Protein AF-W4M321-F1 (afdb_monomer_lite)

Secondary structure (DSSP, 8-state):
----SPPP----SEEEEEE-SSTTS-HHHHHHHHHHHHHHHHHTTTT-TT-TT-EEEEEES--S--SSPSPEEEETTTEEE-S--HHHHHHHIIIIIIT----GGGEEEESS-TT---TTS---SS---GGGGS-TTPPP-TT-----------------S--------S--HHHHHHHHHHHHHHHHHHHHH-----PPEEEEESSSS-HHHHHHHHHHHHHTTT--EEEEEES--SPPPHHHHHHHHHT-SEEEEEE--S-TTS---HHHHHHHHHHHHHHHHHHHH-TT-SEEEEETHHHHHHTTSS-HHHHHHHHHTS-TT-EEEEESSS--HHHHHH-SEEEE---S--GGGGTPPP-TTTT-

Organism: NCBI:txid1429439

Sequence (368 aa):
MADTAPPSMRSYGRQAFLCFHGNCSAPEEVLTLHQRFMALSREYGLTKLRNPQRVKCTLADCLGVCTGGPILVVYPEGIWYHHVDLESLERIFHQHIVGGQPVDERVFHRLYPKSEEPAYAPDVRGDMPFHELLAPGEPEPEGASEEEEPYESSVEVELASLTETPDKAPPDPERHLTQTTRRQAAYLRKKARANREKGLIIVNTGTGKGKTTAALGLAFRALGQDLRVGIVQFIKGAIPTGEAALVKQLNLPIDMFTLGDGFTWNTQNREQDVATALQAWEQAVALLHDPAYDLIILDELNIVLRYGYLPLETVLEALRQKRDMLHVVITGRHANKALVELADLVTEMKPVKHPYKAGIRAQKGVEF

InterPro domains:
  IPR003724 ATP:cob(I)alamin adenosyltransferase CobA/CobO/BtuR [PF02572] (197-368)
  IPR003724 ATP:cob(I)alamin adenosyltransferase CobA/CobO/BtuR [PTHR46638] (176-368)
  IPR003724 ATP:cob(I)alamin adenosyltransferase CobA/CobO/BtuR [TIGR00708] (195-368)
  IPR003724 ATP:cob(I)alamin adenosyltransferase CobA/CobO/BtuR [cd00561] (198-368)
  IPR027417 P-loop containing nucleoside triphosphate hydrolase [G3DSA:3.40.50.300] (177-368)
  IPR027417 P-loop containing nucleoside triphosphate hydrolase [SSF52540] (180-368)
  IPR036249 Thioredoxin-like superfamily [SSF52833] (16-110)

Radius of gyration: 28.36 Å; chains: 1; bounding box: 59×59×78 Å

Structure (mmCIF, N/CA/C/O backbone):
data_AF-W4M321-F1
#
_entry.id   AF-W4M321-F1
#
loop_
_atom_site.group_PDB
_atom_site.id
_atom_site.type_symbol
_atom_site.label_atom_id
_atom_site.label_alt_id
_atom_site.label_comp_id
_atom_site.label_asym_id
_atom_site.label_entity_id
_atom_site.label_seq_id
_atom_site.pdbx_PDB_ins_code
_atom_site.Cartn_x
_atom_site.Cartn_y
_atom_site.Cartn_z
_atom_site.occupancy
_atom_site.B_iso_or_equiv
_atom_site.auth_seq_id
_atom_site.auth_comp_id
_atom_site.auth_asym_id
_atom_site.auth_atom_id
_atom_site.pdbx_PDB_model_num
ATOM 1 N N . MET A 1 1 ? 30.297 11.571 11.301 1.00 41.88 1 MET A N 1
ATOM 2 C CA . MET A 1 1 ? 30.121 10.131 11.578 1.00 41.88 1 MET A CA 1
ATOM 3 C C . MET A 1 1 ? 28.731 9.992 12.161 1.00 41.88 1 MET A C 1
ATOM 5 O O . MET A 1 1 ? 28.458 10.680 13.133 1.00 41.88 1 MET A O 1
ATOM 9 N N . ALA A 1 2 ? 27.823 9.272 11.498 1.00 50.00 2 ALA A N 1
ATOM 10 C CA . ALA A 1 2 ? 26.493 9.045 12.057 1.00 50.00 2 ALA A CA 1
ATOM 11 C C . ALA A 1 2 ? 26.660 8.182 13.307 1.00 50.00 2 ALA A C 1
ATOM 13 O O . ALA A 1 2 ? 27.346 7.163 13.241 1.00 50.00 2 ALA A O 1
ATOM 14 N N . ASP A 1 3 ? 26.104 8.645 14.420 1.00 54.38 3 ASP A N 1
ATOM 15 C CA . ASP A 1 3 ? 26.127 7.944 15.693 1.00 54.38 3 ASP A CA 1
ATOM 16 C C . ASP A 1 3 ? 25.507 6.550 15.502 1.00 54.38 3 ASP A C 1
ATOM 18 O O . ASP A 1 3 ? 24.324 6.410 15.193 1.00 54.38 3 ASP A O 1
ATOM 22 N N . THR A 1 4 ? 26.353 5.519 15.545 1.00 65.19 4 THR A N 1
ATOM 23 C CA . THR A 1 4 ? 25.962 4.110 15.410 1.00 65.19 4 THR A CA 1
ATOM 24 C C . THR A 1 4 ? 25.462 3.538 16.730 1.00 65.19 4 THR A C 1
ATOM 26 O O . THR A 1 4 ? 25.165 2.343 16.795 1.00 65.19 4 THR A O 1
ATOM 29 N N . ALA A 1 5 ? 25.413 4.349 17.792 1.00 67.75 5 ALA A N 1
ATOM 30 C CA . ALA A 1 5 ? 24.847 3.920 19.050 1.00 67.75 5 ALA A CA 1
ATOM 31 C C . ALA A 1 5 ? 23.357 3.584 18.858 1.00 67.75 5 ALA A C 1
ATOM 33 O O . ALA A 1 5 ? 22.626 4.320 18.185 1.00 67.75 5 ALA A O 1
ATOM 34 N N . PRO A 1 6 ? 22.881 2.460 19.420 1.00 67.88 6 PRO A N 1
ATOM 35 C CA . PRO A 1 6 ? 21.454 2.188 19.463 1.00 67.88 6 PRO A CA 1
ATOM 36 C C . PRO A 1 6 ? 20.740 3.353 20.167 1.00 67.88 6 PRO A C 1
ATOM 38 O O . PRO A 1 6 ? 21.278 3.898 21.136 1.00 67.88 6 PRO A O 1
ATOM 41 N N . PRO A 1 7 ? 19.534 3.745 19.718 1.00 73.75 7 PRO A N 1
ATOM 42 C CA . PRO A 1 7 ? 18.789 4.799 20.387 1.00 73.75 7 PRO A CA 1
ATOM 43 C C . PRO A 1 7 ? 18.509 4.374 21.829 1.00 73.75 7 PRO A C 1
ATOM 45 O O . PRO A 1 7 ? 17.962 3.298 22.076 1.00 73.75 7 PRO A O 1
ATOM 48 N N . SER A 1 8 ? 18.880 5.221 22.784 1.00 70.81 8 SER A N 1
ATOM 49 C CA . SER A 1 8 ? 18.554 5.012 24.188 1.00 70.81 8 SER A CA 1
ATOM 50 C C . SER A 1 8 ? 17.223 5.689 24.511 1.00 70.81 8 SER A C 1
ATOM 52 O O . SER A 1 8 ? 16.915 6.790 24.053 1.00 70.81 8 SER A O 1
ATOM 54 N N . MET A 1 9 ? 16.395 5.015 25.303 1.00 71.56 9 MET A N 1
ATOM 55 C CA . MET A 1 9 ? 15.191 5.601 25.880 1.00 71.56 9 MET A CA 1
ATOM 56 C C . MET A 1 9 ? 15.363 5.597 27.389 1.00 71.56 9 MET A C 1
ATOM 58 O O . MET A 1 9 ? 15.643 4.554 27.973 1.00 71.56 9 MET A O 1
ATOM 62 N N . ARG A 1 10 ? 15.181 6.757 28.027 1.00 70.69 10 ARG A N 1
ATOM 63 C CA . ARG A 1 10 ? 15.174 6.826 29.493 1.00 70.69 10 ARG A CA 1
ATOM 64 C C . ARG A 1 10 ? 14.060 5.939 30.057 1.00 70.69 10 ARG A C 1
ATOM 66 O O . ARG A 1 10 ? 13.013 5.778 29.424 1.00 70.69 10 ARG A O 1
ATOM 73 N N . SER A 1 11 ? 14.243 5.410 31.255 1.00 72.25 11 SER A N 1
ATOM 74 C CA . SER A 1 11 ? 13.198 4.645 31.939 1.00 72.25 11 SER A CA 1
ATOM 75 C C . SER A 1 11 ? 11.949 5.500 32.165 1.00 72.25 11 SER A C 1
ATOM 77 O O . SER A 1 11 ? 12.028 6.726 32.257 1.00 72.25 11 SER A O 1
ATOM 79 N N . TYR A 1 12 ? 10.777 4.878 32.184 1.00 80.25 12 TYR A N 1
ATOM 80 C CA . TYR A 1 12 ? 9.518 5.508 32.570 1.00 80.25 12 TYR A CA 1
ATOM 81 C C . TYR A 1 12 ? 8.693 4.521 33.385 1.00 80.25 12 TYR A C 1
ATOM 83 O O . TYR A 1 12 ? 8.831 3.315 33.196 1.00 80.25 12 TYR A O 1
ATOM 91 N N . GLY A 1 13 ? 7.851 5.037 34.277 1.00 80.12 13 GLY A N 1
ATOM 92 C CA . GLY A 1 13 ? 7.099 4.210 35.214 1.00 80.12 13 GLY A CA 1
ATOM 93 C C . GLY A 1 13 ? 5.912 3.537 34.542 1.00 80.12 13 GLY A C 1
ATOM 94 O O . GLY A 1 13 ? 5.701 2.341 34.714 1.00 80.12 13 GLY A O 1
ATOM 95 N N . ARG A 1 14 ? 5.147 4.298 33.744 1.00 88.88 14 ARG A N 1
ATOM 96 C CA . ARG A 1 14 ? 3.942 3.794 33.068 1.00 88.88 14 ARG A CA 1
ATOM 97 C C . ARG A 1 14 ? 3.798 4.296 31.638 1.00 88.88 14 ARG A C 1
ATOM 99 O O . ARG A 1 14 ? 4.189 5.414 31.294 1.00 88.88 14 ARG A O 1
ATOM 106 N N . GLN A 1 15 ? 3.164 3.478 30.810 1.00 93.06 15 GLN A N 1
ATOM 107 C CA . GLN A 1 15 ? 2.708 3.846 29.473 1.00 93.06 15 GLN A CA 1
ATOM 108 C C . GLN A 1 15 ? 1.201 3.610 29.397 1.00 93.06 15 GLN A C 1
ATOM 110 O O . GLN A 1 15 ? 0.725 2.479 29.482 1.00 93.06 15 GLN A O 1
ATOM 115 N N . ALA A 1 16 ? 0.463 4.701 29.235 1.00 94.81 16 ALA A N 1
ATOM 116 C CA . ALA A 1 16 ? -0.959 4.709 28.965 1.00 94.81 16 ALA A CA 1
ATOM 117 C C . ALA A 1 16 ? -1.214 4.720 27.449 1.00 94.81 16 ALA A C 1
ATOM 119 O O . ALA A 1 16 ? -0.545 5.437 26.694 1.00 94.81 16 ALA A O 1
ATOM 120 N N . PHE A 1 17 ? -2.201 3.944 27.012 1.00 95.12 17 PHE A N 1
ATOM 121 C CA . PHE A 1 17 ? -2.707 3.923 25.644 1.00 95.12 17 PHE A CA 1
ATOM 122 C C . PHE A 1 17 ? -4.190 4.272 25.640 1.00 95.12 17 PHE A C 1
ATOM 124 O O . PHE A 1 17 ? -4.973 3.605 26.312 1.00 95.12 17 PHE A O 1
ATOM 131 N N . LEU A 1 18 ? -4.572 5.287 24.865 1.00 92.44 18 LEU A N 1
ATOM 132 C CA . LEU A 1 18 ? -5.967 5.672 24.640 1.00 92.44 18 LEU A CA 1
ATOM 133 C C . LEU A 1 18 ? -6.389 5.257 23.230 1.00 92.44 18 LEU A C 1
ATOM 135 O O . LEU A 1 18 ? -5.738 5.634 22.255 1.00 92.44 18 LEU A O 1
ATOM 139 N N . CYS A 1 19 ? -7.467 4.485 23.116 1.00 88.00 19 CYS A N 1
ATOM 140 C CA . CYS A 1 19 ? -8.015 4.064 21.826 1.00 88.00 19 CYS A CA 1
ATOM 141 C C . CYS A 1 19 ? -8.673 5.247 21.098 1.00 88.00 19 CYS A C 1
ATOM 143 O O . CYS A 1 19 ? -9.651 5.787 21.603 1.00 88.00 19 CYS A O 1
ATOM 145 N N . PHE A 1 20 ? -8.170 5.618 19.917 1.00 79.19 20 PHE A N 1
ATOM 146 C CA . PHE A 1 20 ? -8.509 6.864 19.215 1.00 79.19 20 PHE A CA 1
ATOM 147 C C . PHE A 1 20 ? -9.443 6.699 18.003 1.00 79.19 20 PHE A C 1
ATOM 149 O O . PHE A 1 20 ? -10.381 7.478 17.861 1.00 79.19 20 PHE A O 1
ATOM 156 N N . HIS A 1 21 ? -9.247 5.684 17.158 1.00 67.88 21 HIS A N 1
ATOM 157 C CA . HIS A 1 21 ? -9.991 5.487 15.900 1.00 67.88 21 HIS A CA 1
ATOM 158 C C . HIS A 1 21 ? -10.825 4.189 15.858 1.00 67.88 21 HIS A C 1
ATOM 160 O O . HIS A 1 21 ? -11.166 3.687 14.786 1.00 67.88 21 HIS A O 1
ATOM 166 N N . GLY A 1 22 ? -11.179 3.618 17.013 1.00 63.94 22 GLY A N 1
ATOM 167 C CA . GLY A 1 22 ? -12.105 2.481 17.078 1.00 63.94 22 GLY A CA 1
ATOM 168 C C . GLY A 1 22 ? -13.570 2.896 16.869 1.00 63.94 22 GLY A C 1
ATOM 169 O O . GLY A 1 22 ? -13.962 4.000 17.223 1.00 63.94 22 GLY A O 1
ATOM 170 N N . ASN A 1 23 ? -14.426 1.974 16.406 1.00 72.62 23 ASN A N 1
ATOM 171 C CA . ASN A 1 23 ? -15.885 2.195 16.270 1.00 72.62 23 ASN A CA 1
ATOM 172 C C . ASN A 1 23 ? -16.615 2.490 17.600 1.00 72.62 23 ASN A C 1
ATOM 174 O O . ASN A 1 23 ? -17.820 2.727 17.605 1.00 72.62 23 ASN A O 1
ATOM 178 N N . CYS A 1 24 ? -15.910 2.414 18.727 1.00 70.50 24 CYS A N 1
ATOM 179 C CA . CYS A 1 24 ? -16.466 2.487 20.071 1.00 70.50 24 CYS A CA 1
ATOM 180 C C . CYS A 1 24 ? -16.353 3.870 20.725 1.00 70.50 24 CYS A C 1
ATOM 182 O O . CYS A 1 24 ? -16.797 4.009 21.862 1.00 70.50 24 CYS A O 1
ATOM 184 N N . SER A 1 25 ? -15.754 4.870 20.064 1.00 76.38 25 SER A N 1
ATOM 185 C CA . SER A 1 25 ? -15.550 6.213 20.635 1.00 76.38 25 SER A CA 1
ATOM 186 C C . SER A 1 25 ? -15.459 7.290 19.566 1.00 76.38 25 SER A C 1
ATOM 188 O O . SER A 1 25 ? -14.926 7.053 18.483 1.00 76.38 25 SER A O 1
ATOM 190 N N . ALA A 1 26 ? -15.950 8.490 19.873 1.00 81.88 26 ALA A N 1
ATOM 191 C CA . ALA A 1 26 ? -15.769 9.635 18.993 1.00 81.88 26 ALA A CA 1
ATOM 192 C C . ALA A 1 26 ? -14.322 10.168 19.108 1.00 81.88 26 ALA A C 1
ATOM 194 O O . ALA A 1 26 ? -13.846 10.371 20.226 1.00 81.88 26 ALA A O 1
ATOM 195 N N . PRO A 1 27 ? -13.620 10.464 17.995 1.00 82.06 27 PRO A N 1
ATOM 196 C CA . PRO A 1 27 ? -12.248 10.982 18.047 1.00 82.06 27 PRO A CA 1
ATOM 197 C C . PRO A 1 27 ? -12.095 12.264 18.882 1.00 82.06 27 PRO A C 1
ATOM 199 O O . PRO A 1 27 ? -11.086 12.448 19.554 1.00 82.06 27 PRO A O 1
ATOM 202 N N . GLU A 1 28 ? -13.102 13.142 18.870 1.00 83.19 28 GLU A N 1
ATOM 203 C CA . GLU A 1 28 ? -13.106 14.392 19.645 1.00 83.19 28 GLU A CA 1
ATOM 204 C C . GLU A 1 28 ? -13.068 14.125 21.155 1.00 83.19 28 GLU A C 1
ATOM 206 O O . GLU A 1 28 ? -12.245 14.701 21.862 1.00 83.19 28 GLU A O 1
ATOM 211 N N . GLU A 1 29 ? -13.890 13.186 21.625 1.00 83.81 29 GLU A N 1
ATOM 212 C CA . GLU A 1 29 ? -13.947 12.767 23.027 1.00 83.81 29 GLU A CA 1
ATOM 213 C C . GLU A 1 29 ? -12.592 12.214 23.487 1.00 83.81 29 GLU A C 1
ATOM 215 O O . GLU A 1 29 ? -12.060 12.629 24.514 1.00 83.81 29 GLU A O 1
ATOM 220 N N . VAL A 1 30 ? -11.965 11.354 22.679 1.00 86.00 30 VAL A N 1
ATOM 221 C CA . VAL A 1 30 ? -10.654 10.775 23.006 1.00 86.00 30 VAL A CA 1
ATOM 222 C C . VAL A 1 30 ? -9.545 11.830 23.022 1.00 86.00 30 VAL A C 1
ATOM 224 O O . VAL A 1 30 ? -8.664 11.773 23.880 1.00 86.00 30 VAL A O 1
ATOM 227 N N . LEU A 1 31 ? -9.573 12.813 22.115 1.00 88.88 31 LEU A N 1
ATOM 228 C CA . LEU A 1 31 ? -8.608 13.919 22.130 1.00 88.88 31 LEU A CA 1
ATOM 229 C C . LEU A 1 31 ? -8.768 14.788 23.376 1.00 88.88 31 LEU A C 1
ATOM 231 O O . LEU A 1 31 ? -7.762 15.182 23.963 1.00 88.88 31 LEU A O 1
ATOM 235 N N . THR A 1 32 ? -10.001 15.046 23.819 1.00 91.00 32 THR A N 1
ATOM 236 C CA . THR A 1 32 ? -10.266 15.743 25.084 1.00 91.00 32 THR A CA 1
ATOM 237 C C . THR A 1 32 ? -9.708 14.961 26.274 1.00 91.00 32 THR A C 1
ATOM 239 O O . THR A 1 32 ? -9.030 15.540 27.126 1.00 91.00 32 THR A O 1
ATOM 242 N N . LEU A 1 33 ? -9.901 13.640 26.305 1.00 92.25 33 LEU A N 1
ATOM 243 C CA . LEU A 1 33 ? -9.321 12.773 27.335 1.00 92.25 33 LEU A CA 1
ATOM 244 C C . LEU A 1 33 ? -7.789 12.783 27.295 1.00 92.25 33 LEU A C 1
ATOM 246 O O . LEU A 1 33 ? -7.143 12.897 28.334 1.00 92.25 33 LEU A O 1
ATOM 250 N N . HIS A 1 34 ? -7.182 12.724 26.108 1.00 94.44 34 HIS A N 1
ATOM 251 C CA . HIS A 1 34 ? -5.726 12.791 25.954 1.00 94.44 34 HIS A CA 1
ATOM 252 C C . HIS A 1 34 ? -5.162 14.129 26.431 1.00 94.44 34 HIS A C 1
ATOM 254 O O . HIS A 1 34 ? -4.209 14.147 27.209 1.00 94.44 34 HIS A O 1
ATOM 260 N N . GLN A 1 35 ? -5.784 15.245 26.049 1.00 91.56 35 GLN A N 1
ATOM 261 C CA . GLN A 1 35 ? -5.396 16.577 26.514 1.00 91.56 35 GLN A CA 1
ATOM 262 C C . GLN A 1 35 ? -5.501 16.696 28.035 1.00 91.56 35 GLN A C 1
ATOM 264 O O . GLN A 1 35 ? -4.572 17.206 28.668 1.00 91.56 35 GLN A O 1
ATOM 269 N N . ARG A 1 36 ? -6.587 16.187 28.634 1.00 95.44 36 ARG A N 1
ATOM 270 C CA . ARG A 1 36 ? -6.758 16.186 30.090 1.00 95.44 36 ARG A CA 1
ATOM 271 C C . ARG A 1 36 ? -5.705 15.323 30.779 1.00 95.44 36 ARG A C 1
ATOM 273 O O . ARG A 1 36 ? -5.084 15.792 31.728 1.00 95.44 36 ARG A O 1
ATOM 280 N N . PHE A 1 37 ? -5.433 14.124 30.265 1.00 95.44 37 PHE A N 1
ATOM 281 C CA . PHE A 1 37 ? -4.379 13.250 30.784 1.00 95.44 37 PHE A CA 1
ATOM 282 C C . PHE A 1 37 ? -3.012 13.942 30.736 1.00 95.44 37 PHE A C 1
ATOM 284 O O . PHE A 1 37 ? -2.280 13.940 31.719 1.00 95.44 37 PHE A O 1
ATOM 291 N N . MET A 1 38 ? -2.669 14.585 29.616 1.00 94.00 38 MET A N 1
ATOM 292 C CA . MET A 1 38 ? -1.401 15.308 29.479 1.00 94.00 38 MET A CA 1
ATOM 293 C C . MET A 1 38 ? -1.316 16.530 30.404 1.00 94.00 38 MET A C 1
ATOM 295 O O . MET A 1 38 ? -0.231 16.849 30.889 1.00 94.00 38 MET A O 1
ATOM 299 N N . ALA A 1 39 ? -2.435 17.214 30.667 1.00 90.50 39 ALA A N 1
ATOM 300 C CA . ALA A 1 39 ? -2.494 18.296 31.647 1.00 90.50 39 ALA A CA 1
ATOM 301 C C . ALA A 1 39 ? -2.224 17.785 33.070 1.00 90.50 39 ALA A C 1
ATOM 303 O O . ALA A 1 39 ? -1.344 18.327 33.736 1.00 90.50 39 ALA A O 1
ATOM 304 N N . LEU A 1 40 ? -2.885 16.698 33.481 1.00 89.00 40 LEU A N 1
ATOM 305 C CA . LEU A 1 40 ? -2.652 16.049 34.775 1.00 89.00 40 LEU A CA 1
ATOM 306 C C . LEU A 1 40 ? -1.204 15.548 34.903 1.00 89.00 40 LEU A C 1
ATOM 308 O O . LEU A 1 40 ? -0.550 15.780 35.914 1.00 89.00 40 LEU A O 1
ATOM 312 N N . SER A 1 41 ? -0.638 14.943 33.854 1.00 89.62 41 SER A N 1
ATOM 313 C CA . SER A 1 41 ? 0.772 14.525 33.856 1.00 89.62 41 SER A CA 1
ATOM 314 C C . SER A 1 41 ? 1.739 15.684 34.081 1.00 89.62 41 SER A C 1
ATOM 316 O O . SER A 1 41 ? 2.768 15.488 34.725 1.00 89.62 41 SER A O 1
ATOM 318 N N . ARG A 1 42 ? 1.441 16.884 33.566 1.00 87.44 42 ARG A N 1
ATOM 319 C CA . ARG A 1 42 ? 2.265 18.076 33.821 1.00 87.44 42 ARG A CA 1
ATOM 320 C C . ARG A 1 42 ? 2.098 18.583 35.248 1.00 87.44 42 ARG A C 1
ATOM 322 O O . ARG A 1 42 ? 3.101 18.850 35.899 1.00 87.44 42 ARG A O 1
ATOM 329 N N . GLU A 1 43 ? 0.861 18.657 35.732 1.00 88.50 43 GLU A N 1
ATOM 330 C CA . GLU A 1 43 ? 0.528 19.094 37.094 1.00 88.50 43 GLU A CA 1
ATOM 331 C C . GLU A 1 43 ? 1.242 18.250 38.162 1.00 88.50 43 GLU A C 1
ATOM 333 O O . GLU A 1 43 ? 1.821 18.789 39.099 1.00 88.50 43 GLU A O 1
ATOM 338 N N . TYR A 1 44 ? 1.298 16.932 37.962 1.00 85.50 44 TYR A N 1
ATOM 339 C CA . TYR A 1 44 ? 1.964 15.992 38.869 1.00 85.50 44 TYR A CA 1
ATOM 340 C C . TYR A 1 44 ? 3.462 15.788 38.569 1.00 85.50 44 TYR A C 1
ATOM 342 O O . TYR A 1 44 ? 4.100 14.914 39.153 1.00 85.50 44 TYR A O 1
ATOM 350 N N . GLY A 1 45 ? 4.051 16.548 37.636 1.00 83.12 45 GLY A N 1
ATOM 351 C CA . GLY A 1 45 ? 5.470 16.421 37.277 1.00 83.12 45 GLY A CA 1
ATOM 352 C C . GLY A 1 45 ? 5.853 15.073 36.640 1.00 83.12 45 GLY A C 1
ATOM 353 O O . GLY A 1 45 ? 7.034 14.717 36.589 1.00 83.12 45 GLY A O 1
ATOM 354 N N . LEU A 1 46 ? 4.873 14.326 36.128 1.00 85.94 46 LEU A N 1
ATOM 355 C CA . LEU A 1 46 ? 5.026 13.010 35.498 1.00 85.94 46 LEU A CA 1
ATOM 356 C C . LEU A 1 46 ? 5.453 13.092 34.023 1.00 85.94 46 LEU A C 1
ATOM 358 O O . LEU A 1 46 ? 5.592 12.065 33.367 1.00 85.94 46 LEU A O 1
ATOM 362 N N . THR A 1 47 ? 5.688 14.286 33.477 1.00 80.81 47 THR A N 1
ATOM 363 C CA . THR A 1 47 ? 6.273 14.473 32.134 1.00 80.81 47 THR A CA 1
ATOM 364 C C . THR A 1 47 ? 7.796 14.627 32.149 1.00 80.81 4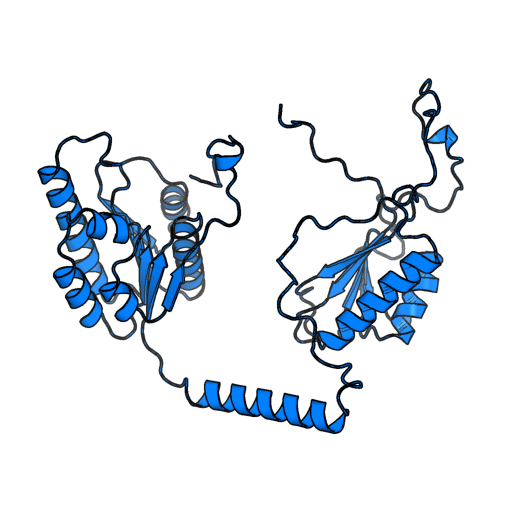7 THR A C 1
ATOM 366 O O . THR A 1 47 ? 8.430 14.516 31.099 1.00 80.81 47 THR A O 1
ATOM 369 N N . LYS A 1 48 ? 8.406 14.868 33.319 1.00 76.06 48 LYS A N 1
ATOM 370 C CA . LYS A 1 48 ? 9.841 15.164 33.444 1.00 76.06 48 LYS A CA 1
ATOM 371 C C . LYS A 1 48 ? 10.695 13.954 33.049 1.00 76.06 48 LYS A C 1
ATOM 373 O O . LYS A 1 48 ? 10.528 12.861 33.581 1.00 76.06 48 LYS A O 1
ATOM 378 N N . LEU A 1 49 ? 11.672 14.150 32.158 1.00 71.19 49 LEU A N 1
ATOM 379 C CA . LEU A 1 49 ? 12.534 13.074 31.633 1.00 71.19 49 LEU A CA 1
ATOM 380 C C . LEU A 1 49 ? 13.368 12.349 32.701 1.00 71.19 49 LEU A C 1
ATOM 382 O O . LEU A 1 49 ? 13.775 11.212 32.472 1.00 71.19 49 LEU A O 1
ATOM 386 N N . ARG A 1 50 ? 13.668 13.018 33.821 1.00 70.69 50 ARG A N 1
ATOM 387 C CA . ARG A 1 50 ? 14.425 12.464 34.956 1.00 70.69 50 ARG A CA 1
ATOM 388 C C . ARG A 1 50 ? 13.532 11.802 36.007 1.00 70.69 50 ARG A C 1
ATOM 390 O O . ARG A 1 50 ? 14.058 11.169 36.910 1.00 70.69 50 ARG A O 1
ATOM 397 N N . ASN A 1 51 ? 12.210 11.946 35.904 1.00 73.62 51 ASN A N 1
ATOM 398 C CA . ASN A 1 51 ? 11.289 11.324 36.844 1.00 73.62 51 ASN A CA 1
ATOM 399 C C . ASN A 1 51 ? 11.145 9.829 36.486 1.00 73.62 51 ASN A C 1
ATOM 401 O O . ASN A 1 51 ? 10.619 9.523 35.410 1.00 73.62 51 ASN A O 1
ATOM 405 N N . PRO A 1 52 ? 11.582 8.888 37.346 1.00 70.25 52 PRO A N 1
ATOM 406 C CA . PRO A 1 52 ? 11.438 7.458 37.078 1.00 70.25 52 PRO A CA 1
ATOM 407 C C . PRO A 1 52 ? 9.967 7.033 37.018 1.00 70.25 52 PRO A C 1
ATOM 409 O O . PRO A 1 52 ? 9.638 6.081 36.318 1.00 70.25 52 PRO A O 1
ATOM 412 N N . GLN A 1 53 ? 9.068 7.784 37.660 1.00 75.94 53 GLN A N 1
ATOM 413 C CA . GLN A 1 53 ? 7.621 7.577 37.622 1.00 75.94 53 GLN A CA 1
ATOM 414 C C . GLN A 1 53 ? 6.950 8.246 36.419 1.00 75.94 53 GLN A C 1
ATOM 416 O O . GLN A 1 53 ? 5.724 8.238 36.330 1.00 75.94 53 GLN A O 1
ATOM 421 N N . ARG A 1 54 ? 7.714 8.835 35.484 1.00 82.81 54 ARG A N 1
ATOM 422 C CA . ARG A 1 54 ? 7.127 9.541 34.340 1.00 82.81 54 ARG A CA 1
ATOM 423 C C . ARG A 1 54 ? 6.151 8.650 33.577 1.00 82.81 54 ARG A C 1
ATOM 425 O O . ARG A 1 54 ? 6.370 7.445 33.428 1.00 82.81 54 ARG A O 1
ATOM 432 N N . VAL A 1 55 ? 5.096 9.268 33.064 1.00 88.12 55 VAL A N 1
ATOM 433 C CA . VAL A 1 55 ? 3.998 8.570 32.404 1.00 88.12 55 VAL A CA 1
ATOM 434 C C . VAL A 1 55 ? 3.842 9.089 30.994 1.00 88.12 55 VAL A C 1
ATOM 436 O O . VAL A 1 55 ? 3.685 10.286 30.753 1.00 88.12 55 VAL A O 1
ATOM 439 N N . LYS A 1 56 ? 3.877 8.165 30.041 1.00 91.44 56 LYS A N 1
ATOM 440 C CA . LYS A 1 56 ? 3.655 8.464 28.629 1.00 91.44 56 LYS A CA 1
ATOM 441 C C . LYS A 1 56 ? 2.213 8.138 28.274 1.00 91.44 56 LYS A C 1
ATOM 443 O O . LYS A 1 56 ? 1.726 7.081 28.654 1.00 91.44 56 LYS A O 1
ATOM 448 N N . CYS A 1 57 ? 1.550 9.009 27.521 1.00 92.88 57 CYS A N 1
ATOM 449 C CA . CYS A 1 57 ? 0.208 8.754 27.003 1.00 92.88 57 CYS A CA 1
ATOM 450 C C . CYS A 1 57 ? 0.229 8.770 25.477 1.00 92.88 57 CYS A C 1
ATOM 452 O O . CYS A 1 57 ? 0.513 9.799 24.859 1.00 92.88 57 CYS A O 1
ATOM 454 N N . THR A 1 58 ? -0.045 7.619 24.870 1.00 93.38 58 THR A N 1
ATOM 455 C CA . THR A 1 58 ? -0.029 7.431 23.418 1.00 93.38 58 THR A CA 1
ATOM 456 C C . THR A 1 58 ? -1.443 7.190 22.910 1.00 93.38 58 THR A C 1
ATOM 458 O O . THR A 1 58 ? -2.167 6.343 23.428 1.00 93.38 58 THR A O 1
ATOM 461 N N . LEU A 1 59 ? -1.826 7.919 21.863 1.00 91.75 59 LEU A N 1
ATOM 462 C CA . LEU A 1 59 ? -3.037 7.625 21.105 1.00 91.75 59 LEU A CA 1
ATOM 463 C C . LEU A 1 59 ? -2.782 6.382 20.248 1.00 91.75 59 LEU A C 1
ATOM 465 O O . LEU A 1 59 ? -1.910 6.391 19.379 1.00 91.75 59 LEU A O 1
ATOM 469 N N . ALA A 1 60 ? -3.512 5.308 20.524 1.00 87.31 60 ALA A N 1
ATOM 470 C CA . ALA A 1 60 ? -3.486 4.079 19.746 1.00 87.31 60 ALA A CA 1
ATOM 471 C C . ALA A 1 60 ? -4.643 4.083 18.741 1.00 87.31 60 ALA A C 1
ATOM 473 O O . ALA A 1 60 ? -5.753 4.474 19.086 1.00 87.31 60 ALA A O 1
ATOM 474 N N . ASP A 1 61 ? -4.395 3.626 17.513 1.00 81.50 61 ASP A N 1
ATOM 475 C CA . ASP A 1 61 ? -5.385 3.650 16.429 1.00 81.50 61 ASP A CA 1
ATOM 476 C C . ASP A 1 61 ? -6.645 2.835 16.785 1.00 81.50 61 ASP A C 1
ATOM 478 O O . ASP A 1 61 ? -7.725 3.387 16.971 1.00 81.50 61 ASP A O 1
ATOM 482 N N . CYS A 1 62 ? -6.509 1.529 17.016 1.00 82.81 62 CYS A N 1
ATOM 483 C CA . CYS A 1 62 ? -7.574 0.686 17.558 1.00 82.81 62 CYS A CA 1
ATOM 484 C C . CYS A 1 62 ? -6.971 -0.383 18.472 1.00 82.81 62 CYS A C 1
ATOM 486 O O . CYS A 1 62 ? -5.956 -0.988 18.134 1.00 82.81 62 CYS A O 1
ATOM 488 N N . LEU A 1 63 ? -7.612 -0.636 19.617 1.00 86.44 63 LEU A N 1
ATOM 489 C CA . LEU A 1 63 ? -7.207 -1.683 20.566 1.00 86.44 63 LEU A CA 1
ATOM 490 C C . LEU A 1 63 ? -7.993 -2.999 20.401 1.00 86.44 63 LEU A C 1
ATOM 492 O O . LEU A 1 63 ? -7.843 -3.908 21.208 1.00 86.44 63 LEU A O 1
ATOM 496 N N . GLY A 1 64 ? -8.847 -3.110 19.376 1.00 82.50 64 GLY A N 1
ATOM 497 C CA . GLY A 1 64 ? -9.543 -4.357 19.020 1.00 82.50 64 GLY A CA 1
ATOM 498 C C . GLY A 1 64 ? -10.762 -4.727 19.877 1.00 82.50 64 GLY A C 1
ATOM 499 O O . GLY A 1 64 ? -11.315 -5.804 19.695 1.00 82.50 64 GLY A O 1
ATOM 500 N N . VAL A 1 65 ? -11.206 -3.854 20.790 1.00 80.31 65 VAL A N 1
ATOM 501 C CA . VAL A 1 65 ? -12.311 -4.138 21.735 1.00 80.31 65 VAL A CA 1
ATOM 502 C C . VAL A 1 65 ? -13.696 -3.842 21.134 1.00 80.31 65 VAL A C 1
ATOM 504 O O . VAL A 1 65 ? -14.688 -4.427 21.552 1.00 80.31 65 VAL A O 1
ATOM 507 N N . CYS A 1 66 ? -13.772 -2.971 20.117 1.00 70.94 66 CYS A N 1
ATOM 508 C CA . CYS A 1 66 ? -14.958 -2.641 19.300 1.00 70.94 66 CYS A CA 1
ATOM 509 C C . CYS A 1 66 ? -16.222 -2.117 20.024 1.00 70.94 66 CYS A C 1
ATOM 511 O O . CYS A 1 66 ? -17.073 -1.533 19.355 1.00 70.94 66 CYS A O 1
ATOM 513 N N . THR A 1 67 ? -16.342 -2.237 21.350 1.00 81.50 67 THR A N 1
ATOM 514 C CA . THR A 1 67 ? -17.469 -1.759 22.175 1.00 81.50 67 THR A CA 1
ATOM 515 C C . THR A 1 67 ? -16.993 -1.205 23.516 1.00 81.50 67 THR A C 1
ATOM 517 O O . THR A 1 67 ? -15.954 -1.623 24.020 1.00 81.50 67 THR A O 1
ATOM 520 N N . GLY A 1 68 ? -17.772 -0.298 24.113 1.00 82.00 68 GLY A N 1
ATOM 521 C CA . GLY A 1 68 ? -17.507 0.228 25.453 1.00 82.00 68 GLY A CA 1
ATOM 522 C C . GLY A 1 68 ? -16.281 1.129 25.555 1.00 82.00 68 GLY A C 1
ATOM 523 O O . GLY A 1 68 ? -15.621 1.139 26.588 1.00 82.00 68 GLY A O 1
ATOM 524 N N . GLY A 1 69 ? -15.952 1.847 24.481 1.00 85.62 69 GLY A N 1
ATOM 525 C CA . GLY A 1 69 ? -14.912 2.867 24.506 1.00 85.62 69 GLY A CA 1
ATOM 526 C C . GLY A 1 69 ? -15.427 4.193 25.089 1.00 85.62 69 GLY A C 1
ATOM 527 O O . GLY A 1 69 ? -16.634 4.321 25.299 1.00 85.62 69 GLY A O 1
ATOM 528 N N . PRO A 1 70 ? -14.548 5.180 25.331 1.00 92.00 70 PRO A N 1
ATOM 529 C CA . PRO A 1 70 ? -13.087 5.139 25.179 1.00 92.00 70 PRO A CA 1
ATOM 530 C C . PRO A 1 70 ? -12.399 4.077 26.035 1.00 92.00 70 PRO A C 1
ATOM 532 O O . PRO A 1 70 ? -12.794 3.825 27.172 1.00 92.00 70 PRO A O 1
ATOM 535 N N . ILE A 1 71 ? -11.394 3.415 25.450 1.00 93.94 71 ILE A N 1
ATOM 536 C CA . ILE A 1 71 ? -10.599 2.375 26.116 1.00 93.94 71 ILE A CA 1
ATOM 537 C C . ILE A 1 71 ? -9.254 2.968 26.520 1.00 93.94 71 ILE A C 1
ATOM 539 O O . ILE A 1 71 ? -8.550 3.528 25.675 1.00 93.94 71 ILE A O 1
ATOM 543 N N . LEU A 1 72 ? -8.893 2.798 27.791 1.00 95.56 72 LEU A N 1
ATOM 544 C CA . LEU A 1 72 ? -7.591 3.172 28.338 1.00 95.56 72 LEU A CA 1
ATOM 545 C C . LEU A 1 72 ? -6.870 1.926 28.839 1.00 95.56 72 LEU A C 1
ATOM 547 O O . LEU A 1 72 ? -7.418 1.169 29.636 1.00 95.56 72 LEU A O 1
ATOM 551 N N . VAL A 1 73 ? -5.628 1.739 28.410 1.00 95.44 73 VAL A N 1
ATOM 552 C CA . VAL A 1 73 ? -4.774 0.640 28.869 1.00 95.44 73 VAL A CA 1
ATOM 553 C C . VAL A 1 73 ? -3.548 1.208 29.547 1.00 95.44 73 VAL A C 1
ATOM 555 O O . VAL A 1 73 ? -2.924 2.119 29.011 1.00 95.44 73 VAL A O 1
ATOM 558 N N . VAL A 1 74 ? -3.194 0.669 30.708 1.00 94.00 74 VAL A N 1
ATOM 559 C CA . VAL A 1 74 ? -2.018 1.095 31.470 1.00 94.00 74 VAL A CA 1
ATOM 560 C C . VAL A 1 74 ? -1.057 -0.078 31.602 1.00 94.00 74 VAL A C 1
ATOM 562 O O . VAL A 1 74 ? -1.412 -1.129 32.137 1.00 94.00 74 VAL A O 1
ATOM 565 N N . TYR A 1 75 ? 0.154 0.119 31.091 1.00 90.75 75 TYR A N 1
ATOM 566 C CA . TYR A 1 75 ? 1.295 -0.774 31.257 1.00 90.75 75 TYR A CA 1
ATOM 567 C C . TYR A 1 75 ? 2.303 -0.179 32.252 1.00 90.75 75 TYR A C 1
ATOM 569 O O . TYR A 1 75 ? 2.465 1.047 32.260 1.00 90.75 75 TYR A O 1
ATOM 577 N N . PRO A 1 76 ? 3.036 -1.026 33.000 1.00 82.69 76 PRO A N 1
ATOM 578 C CA . PRO A 1 76 ? 3.147 -2.478 32.813 1.00 82.69 76 PRO A CA 1
ATOM 579 C C . PRO A 1 76 ? 2.081 -3.336 33.486 1.00 82.69 76 PRO A C 1
ATOM 581 O O . PRO A 1 76 ? 2.028 -4.525 33.197 1.00 82.69 76 PRO A O 1
ATOM 584 N N . GLU A 1 77 ? 1.211 -2.761 34.311 1.00 84.75 77 GLU A N 1
ATOM 585 C CA . GLU A 1 77 ? 0.190 -3.490 35.070 1.00 84.75 77 GLU A CA 1
ATOM 586 C C . GLU A 1 77 ? -0.804 -4.252 34.178 1.00 84.75 77 GLU A C 1
ATOM 588 O O . GLU A 1 77 ? -1.471 -5.179 34.635 1.00 84.75 77 GLU A O 1
ATOM 593 N N . GLY A 1 78 ? -0.909 -3.881 32.899 1.00 89.00 78 GLY A N 1
ATOM 594 C CA . GLY A 1 78 ? -1.732 -4.574 31.915 1.00 89.00 78 GLY A CA 1
ATOM 595 C C . GLY A 1 78 ? -3.220 -4.455 32.230 1.00 89.00 78 GLY A C 1
ATOM 596 O O . GLY A 1 78 ? -3.963 -5.426 32.080 1.00 89.00 78 GLY A O 1
ATOM 597 N N . ILE A 1 79 ? -3.651 -3.284 32.706 1.00 93.25 79 ILE A N 1
ATOM 598 C CA . ILE A 1 79 ? -5.026 -3.035 33.152 1.00 93.25 79 ILE A CA 1
ATOM 599 C C . ILE A 1 79 ? -5.782 -2.244 32.098 1.00 93.25 79 ILE A C 1
ATOM 601 O O . ILE A 1 79 ? -5.302 -1.214 31.625 1.00 93.25 79 ILE A O 1
ATOM 605 N N . TRP A 1 80 ? -6.978 -2.729 31.772 1.00 95.81 80 TRP A N 1
ATOM 606 C CA . TRP A 1 80 ? -7.821 -2.200 30.712 1.00 95.81 80 TRP A CA 1
ATOM 607 C C . TRP A 1 80 ? -9.115 -1.632 31.287 1.00 95.81 80 TRP A C 1
ATOM 609 O O . TRP A 1 80 ? -9.897 -2.346 31.923 1.00 95.81 80 TRP A O 1
ATOM 619 N N . TYR A 1 81 ? -9.340 -0.352 31.015 1.00 96.31 81 TYR A N 1
ATOM 620 C CA . TYR A 1 81 ? -10.510 0.408 31.428 1.00 96.31 81 TYR A CA 1
ATOM 621 C C . TYR A 1 81 ? -11.455 0.644 30.254 1.00 96.31 81 TYR A C 1
ATOM 623 O O . TYR A 1 81 ? -11.007 0.866 29.127 1.00 96.31 81 TYR A O 1
ATOM 631 N N . HIS A 1 82 ? -12.756 0.616 30.531 1.00 94.12 82 HIS A N 1
ATOM 632 C CA . HIS A 1 82 ? -13.816 0.861 29.552 1.00 94.12 82 HIS A CA 1
ATOM 633 C C . HIS A 1 82 ? -14.635 2.107 29.894 1.00 94.12 82 HIS A C 1
ATOM 635 O O . HIS A 1 82 ? -14.677 2.531 31.050 1.00 94.12 82 HIS A O 1
ATOM 641 N N . HIS A 1 83 ? -15.362 2.623 28.899 1.00 93.25 83 HIS A N 1
ATOM 642 C CA . HIS A 1 83 ? -16.259 3.776 29.002 1.00 93.25 83 HIS A CA 1
ATOM 643 C C . HIS A 1 83 ? -15.581 4.939 29.732 1.00 93.25 83 HIS A C 1
ATOM 645 O O . HIS A 1 83 ? -16.122 5.482 30.697 1.00 93.25 83 HIS A O 1
ATOM 651 N N . VAL A 1 84 ? -14.340 5.228 29.338 1.00 93.75 84 VAL A N 1
ATOM 652 C CA . VAL A 1 84 ? -13.538 6.259 29.985 1.00 93.75 84 VAL A CA 1
ATOM 653 C C . VAL A 1 84 ? -14.060 7.616 29.534 1.00 93.75 84 VAL A C 1
ATOM 655 O O . VAL A 1 84 ? -13.914 7.989 28.379 1.00 93.75 84 VAL A O 1
ATOM 658 N N . ASP A 1 85 ? -14.666 8.328 30.466 1.00 93.75 85 ASP A N 1
ATOM 659 C CA . ASP A 1 85 ? -15.081 9.727 30.383 1.00 93.75 85 ASP A CA 1
ATOM 660 C C . ASP A 1 85 ? -14.104 10.607 31.193 1.00 93.75 85 ASP A C 1
ATOM 662 O O . ASP A 1 85 ? -13.132 10.113 31.767 1.00 93.75 85 ASP A O 1
ATOM 666 N N . LEU A 1 86 ? -14.320 11.926 31.237 1.00 92.69 86 LEU A N 1
ATOM 667 C CA . LEU A 1 86 ? -13.418 12.844 31.950 1.00 92.69 86 LEU A CA 1
ATOM 668 C C . LEU A 1 86 ? -13.334 12.555 33.457 1.00 92.69 86 LEU A C 1
ATOM 670 O O . LEU A 1 86 ? -12.247 12.610 34.028 1.00 92.69 86 LEU A O 1
ATOM 674 N N . GLU A 1 87 ? -14.459 12.218 34.086 1.00 93.81 87 GLU A N 1
ATOM 675 C CA . GLU A 1 87 ? -14.529 11.938 35.523 1.00 93.81 87 GLU A CA 1
ATOM 676 C C . GLU A 1 87 ? -13.770 10.651 35.872 1.00 93.81 87 GLU A C 1
ATOM 678 O O . GLU A 1 87 ? -12.919 10.618 36.764 1.00 93.81 87 GLU A O 1
ATOM 683 N N . SER A 1 88 ? -14.038 9.578 35.131 1.00 94.44 88 SER A N 1
ATOM 684 C CA . SER A 1 88 ? -13.358 8.298 35.307 1.00 94.44 88 SER A CA 1
ATOM 685 C C . SER A 1 88 ? -11.889 8.374 34.908 1.00 94.44 88 SER A C 1
ATOM 687 O O . SER A 1 88 ? -11.075 7.739 35.572 1.00 94.44 88 SER A O 1
ATOM 689 N N . LEU A 1 89 ? -11.514 9.177 33.908 1.00 96.75 89 LEU A N 1
ATOM 690 C CA . LEU A 1 89 ? -10.116 9.441 33.567 1.00 96.75 89 LEU A CA 1
ATOM 691 C C . LEU A 1 89 ? -9.371 10.085 34.735 1.00 96.75 89 LEU A C 1
ATOM 693 O O . LEU A 1 89 ? -8.293 9.613 35.087 1.00 96.75 89 LEU A O 1
ATOM 697 N N . GLU A 1 90 ? -9.929 11.135 35.340 1.00 95.75 90 GLU A N 1
ATOM 698 C CA . GLU A 1 90 ? -9.332 11.789 36.510 1.00 95.75 90 GLU A CA 1
ATOM 699 C C . GLU A 1 90 ? -9.210 10.815 37.680 1.00 95.75 90 GLU A C 1
ATOM 701 O O . GLU A 1 90 ? -8.144 10.698 38.286 1.00 95.75 90 GLU A O 1
ATOM 706 N N . ARG A 1 91 ? -10.257 10.026 37.946 1.00 95.38 91 ARG A N 1
ATOM 707 C CA . ARG A 1 91 ? -10.215 8.996 38.989 1.00 95.38 91 ARG A CA 1
ATOM 708 C C . ARG A 1 91 ? -9.149 7.935 38.711 1.00 95.38 91 ARG A C 1
ATOM 710 O O . ARG A 1 91 ? -8.391 7.597 39.616 1.00 95.38 91 ARG A O 1
ATOM 717 N N . ILE A 1 92 ? -9.048 7.435 37.477 1.00 96.12 92 ILE A N 1
ATOM 718 C CA . ILE A 1 92 ? -7.994 6.496 37.061 1.00 96.12 92 ILE A CA 1
ATOM 719 C C . ILE A 1 92 ? -6.622 7.153 37.218 1.00 96.12 92 ILE A C 1
ATOM 721 O O . ILE A 1 92 ? -5.690 6.518 37.706 1.00 96.12 92 ILE A O 1
ATOM 725 N N . PHE A 1 93 ? -6.480 8.423 36.859 1.00 95.50 93 PHE A N 1
ATOM 726 C CA . PHE A 1 93 ? -5.220 9.135 36.994 1.00 95.50 93 PHE A CA 1
ATOM 727 C C . PHE A 1 93 ? -4.784 9.231 38.463 1.00 95.50 93 PHE A C 1
ATOM 729 O O . PHE A 1 93 ? -3.701 8.773 38.821 1.00 95.50 93 PHE A O 1
ATOM 736 N N . HIS A 1 94 ? -5.635 9.745 39.347 1.00 91.69 94 HIS A N 1
ATOM 737 C CA . HIS A 1 94 ? -5.280 9.911 40.755 1.00 91.69 94 HIS A CA 1
ATOM 738 C C . HIS A 1 94 ? -5.136 8.573 41.493 1.00 91.69 94 HIS A C 1
ATOM 740 O O . HIS A 1 94 ? -4.174 8.377 42.232 1.00 91.69 94 HIS A O 1
ATOM 746 N N . GLN A 1 95 ? -6.056 7.628 41.285 1.00 90.88 95 GLN A N 1
ATOM 747 C CA . GLN A 1 95 ? -6.059 6.363 42.021 1.00 90.88 95 GLN A CA 1
ATOM 748 C C . GLN A 1 95 ? -5.019 5.378 41.475 1.00 90.88 95 GLN A C 1
ATOM 750 O O . GLN A 1 95 ? -4.268 4.787 42.249 1.00 90.88 95 GLN A O 1
ATOM 755 N N . HIS A 1 96 ? -4.941 5.222 40.150 1.00 93.12 96 HIS A N 1
ATOM 756 C CA . HIS A 1 96 ? -4.091 4.215 39.517 1.00 93.12 96 HIS A CA 1
ATOM 757 C C . HIS A 1 96 ? -2.742 4.774 39.072 1.00 93.12 96 HIS A C 1
ATOM 759 O O . HIS A 1 96 ? -1.711 4.201 39.414 1.00 93.12 96 HIS A O 1
ATOM 765 N N . ILE A 1 97 ? -2.718 5.887 38.334 1.00 90.81 97 ILE A N 1
ATOM 766 C CA . ILE A 1 97 ? -1.459 6.420 37.792 1.00 90.81 97 ILE A CA 1
ATOM 767 C C . ILE A 1 97 ? -0.583 7.017 38.896 1.00 90.81 97 ILE A C 1
ATOM 769 O O . ILE A 1 97 ? 0.615 6.744 38.920 1.00 90.81 97 ILE A O 1
ATOM 773 N N . VAL A 1 98 ? -1.176 7.786 39.812 1.00 87.44 98 VAL A N 1
ATOM 774 C CA . VAL A 1 98 ? -0.478 8.388 40.957 1.00 87.44 98 VAL A CA 1
ATOM 775 C C . VAL A 1 98 ? -0.475 7.434 42.155 1.00 87.44 98 VAL A C 1
ATOM 777 O O . VAL A 1 98 ? 0.583 7.148 42.705 1.00 87.44 98 VAL A O 1
ATOM 780 N N . GLY A 1 99 ? -1.638 6.899 42.539 1.00 83.25 99 GLY A N 1
ATOM 781 C CA . GLY A 1 99 ? -1.787 6.056 43.733 1.00 83.25 99 GLY A CA 1
ATOM 782 C C . GLY A 1 99 ? -1.423 4.576 43.565 1.00 83.25 99 GLY A C 1
ATOM 783 O O . GLY A 1 99 ? -1.427 3.839 44.549 1.00 83.25 99 GLY A O 1
ATOM 784 N N . GLY A 1 100 ? -1.138 4.107 42.345 1.00 86.00 100 GLY A N 1
ATOM 785 C CA . GLY A 1 100 ? -0.771 2.712 42.071 1.00 86.00 100 GLY A CA 1
ATOM 786 C C . GLY A 1 100 ? -1.896 1.688 42.276 1.00 86.00 100 GLY A C 1
ATOM 787 O O . GLY A 1 100 ? -1.637 0.491 42.217 1.00 86.00 100 GLY A O 1
ATOM 788 N N . GLN A 1 101 ? -3.136 2.125 42.518 1.00 87.75 101 GLN A N 1
ATOM 789 C CA . GLN A 1 101 ? -4.278 1.255 42.800 1.00 87.75 101 GLN A CA 1
ATOM 790 C C . GLN A 1 101 ? -5.303 1.283 41.656 1.00 87.75 101 GLN A C 1
ATOM 792 O O . GLN A 1 101 ? -5.834 2.345 41.328 1.00 87.75 101 GLN A O 1
ATOM 797 N N . PRO A 1 102 ? -5.633 0.140 41.033 1.00 91.81 102 PRO A N 1
ATOM 798 C CA . PRO A 1 102 ? -6.586 0.111 39.928 1.00 91.81 102 PRO A CA 1
ATOM 799 C C . PRO A 1 102 ? -8.008 0.504 40.338 1.00 91.81 102 PRO A C 1
ATOM 801 O O . PRO A 1 102 ? -8.479 0.136 41.414 1.00 91.81 102 PRO A O 1
ATOM 804 N N . VAL A 1 103 ? -8.741 1.164 39.438 1.00 94.19 103 VAL A N 1
ATOM 805 C CA . VAL A 1 103 ? -10.169 1.471 39.639 1.00 94.19 103 VAL A CA 1
ATOM 806 C C . VAL A 1 103 ? -11.008 0.247 39.258 1.00 94.19 103 VAL A C 1
ATOM 808 O O . VAL A 1 103 ? -11.557 0.191 38.161 1.00 94.19 103 VAL A O 1
ATOM 811 N N . ASP A 1 104 ? -11.061 -0.755 40.143 1.00 90.31 104 ASP A N 1
ATOM 812 C CA . ASP A 1 104 ? -11.638 -2.092 39.891 1.00 90.31 104 ASP A CA 1
ATOM 813 C C . ASP A 1 104 ? -13.011 -2.077 39.190 1.00 90.31 104 ASP A C 1
ATOM 815 O O . ASP A 1 104 ? -13.233 -2.856 38.269 1.00 90.31 104 ASP A O 1
ATOM 819 N N . GLU A 1 105 ? -13.900 -1.157 39.571 1.00 92.06 105 GLU A N 1
ATOM 820 C CA . GLU A 1 105 ? -15.256 -1.000 39.013 1.00 92.06 105 GLU A CA 1
ATOM 821 C C . GLU A 1 105 ? -15.285 -0.696 37.505 1.00 92.06 105 GLU A C 1
ATOM 823 O O . GLU A 1 105 ? -16.301 -0.914 36.850 1.00 92.06 105 GLU A O 1
ATOM 828 N N . ARG A 1 106 ? -14.189 -0.164 36.955 1.00 92.19 106 ARG A N 1
ATOM 829 C CA . ARG A 1 106 ? -14.052 0.221 35.542 1.00 92.19 106 ARG A CA 1
ATOM 830 C C . ARG A 1 106 ? -13.128 -0.719 34.763 1.00 92.19 106 ARG A C 1
ATOM 832 O O . ARG A 1 106 ? -12.891 -0.487 33.577 1.00 92.19 106 ARG A O 1
ATOM 839 N N . VAL A 1 107 ? -12.569 -1.745 35.411 1.00 94.25 107 VAL A N 1
ATOM 840 C CA . VAL A 1 107 ? -11.668 -2.712 34.773 1.00 94.25 107 VAL A CA 1
ATOM 841 C C . VAL A 1 107 ? -12.489 -3.823 34.124 1.00 94.25 107 VAL A C 1
ATOM 843 O O . VAL A 1 107 ? -13.170 -4.569 34.820 1.00 94.25 107 VAL A O 1
ATOM 846 N N . PHE A 1 108 ? -12.369 -3.997 32.805 1.00 93.06 108 PHE A N 1
ATOM 847 C CA . PHE A 1 108 ? -12.982 -5.145 32.110 1.00 93.06 108 PHE A CA 1
ATOM 848 C C . PHE A 1 108 ? -11.979 -6.246 31.756 1.00 93.06 108 PHE A C 1
ATOM 850 O O . PHE A 1 108 ? -12.382 -7.374 31.477 1.00 93.06 108 PHE A O 1
ATOM 857 N N . HIS A 1 109 ? -10.679 -5.939 31.746 1.00 91.69 109 HIS A N 1
ATOM 858 C CA . HIS A 1 109 ? -9.644 -6.919 31.438 1.00 91.69 109 HIS A CA 1
ATOM 859 C C . HIS A 1 109 ? -8.339 -6.631 32.193 1.00 91.69 109 HIS A C 1
ATOM 861 O O . HIS A 1 109 ? -7.950 -5.479 32.406 1.00 91.69 109 HIS A O 1
ATOM 867 N N . ARG A 1 110 ? -7.668 -7.709 32.605 1.00 90.69 110 ARG A N 1
ATOM 868 C CA . ARG A 1 110 ? -6.359 -7.706 33.259 1.00 90.69 110 ARG A CA 1
ATOM 869 C C . ARG A 1 110 ? -5.481 -8.721 32.544 1.00 90.69 110 ARG A C 1
ATOM 871 O O . ARG A 1 110 ? -5.889 -9.870 32.400 1.00 90.69 110 ARG A O 1
ATOM 878 N N . LEU A 1 111 ? -4.293 -8.295 32.124 1.00 82.75 111 LEU A N 1
ATOM 879 C CA . LEU A 1 111 ? -3.319 -9.183 31.490 1.00 82.75 111 LEU A CA 1
ATOM 880 C C . LEU A 1 111 ? -2.735 -10.194 32.489 1.00 82.75 111 LEU A C 1
ATOM 882 O O . LEU A 1 111 ? -2.391 -11.305 32.099 1.00 82.75 111 LEU A O 1
ATOM 886 N N . TYR A 1 112 ? -2.671 -9.817 33.770 1.00 79.69 112 TYR A N 1
ATOM 887 C CA . TYR A 1 112 ? -2.169 -10.655 34.857 1.00 79.69 112 TYR A CA 1
ATOM 888 C C . TYR A 1 112 ? -3.256 -10.893 35.919 1.00 79.69 112 TYR A C 1
ATOM 890 O O . TYR A 1 112 ? -4.079 -10.000 36.173 1.00 79.69 112 TYR A O 1
ATOM 898 N N . PRO A 1 113 ? -3.288 -12.077 36.559 1.00 73.19 113 PRO A N 1
ATOM 899 C CA . PRO A 1 113 ? -4.118 -12.322 37.736 1.00 73.19 113 PRO A CA 1
ATOM 900 C C . PRO A 1 113 ? -3.850 -11.289 38.840 1.00 73.19 113 PRO A C 1
ATOM 902 O O . PRO A 1 113 ? -2.724 -10.836 39.005 1.00 73.19 113 PRO A O 1
ATOM 905 N N . LYS A 1 114 ? -4.852 -10.960 39.672 1.00 66.25 114 LYS A N 1
ATOM 906 C CA . LYS A 1 114 ? -4.670 -10.018 40.804 1.00 66.25 114 LYS A CA 1
ATOM 907 C C . LYS A 1 114 ? -3.548 -10.427 41.777 1.00 66.25 114 LYS A C 1
ATOM 909 O O . LYS A 1 114 ? -3.047 -9.576 42.497 1.00 66.25 114 LYS A O 1
ATOM 914 N N . SER A 1 115 ? -3.201 -11.713 41.823 1.00 63.31 115 SER A N 1
ATOM 915 C CA . SER A 1 115 ? -2.156 -12.285 42.678 1.00 63.31 115 SER A CA 1
ATOM 916 C C . SER A 1 115 ? -0.749 -12.247 42.073 1.00 63.31 115 SER A C 1
ATOM 918 O O . SER A 1 115 ? 0.204 -12.564 42.775 1.00 63.31 115 SER A O 1
ATOM 920 N N . GLU A 1 116 ? -0.612 -11.903 40.792 1.00 59.22 116 GLU A N 1
ATOM 921 C CA . GLU A 1 116 ? 0.655 -11.906 40.059 1.00 59.22 116 GLU A CA 1
ATOM 922 C C . GLU A 1 116 ? 0.912 -10.491 39.525 1.00 59.22 116 GLU A C 1
ATOM 924 O O . GLU A 1 116 ? 0.426 -10.111 38.461 1.00 59.22 116 GLU A O 1
ATOM 929 N N . GLU A 1 117 ? 1.646 -9.671 40.285 1.00 51.81 117 GLU A N 1
ATOM 930 C CA . GLU A 1 117 ? 2.153 -8.402 39.754 1.00 51.81 117 GLU A CA 1
ATOM 931 C C . GLU A 1 117 ? 3.272 -8.698 38.735 1.00 51.81 117 GLU A C 1
ATOM 933 O O . GLU A 1 117 ? 4.165 -9.505 39.013 1.00 51.81 117 GLU A O 1
ATOM 938 N N . PRO A 1 118 ? 3.255 -8.079 37.541 1.00 52.31 118 PRO A N 1
ATOM 939 C CA . PRO A 1 118 ? 4.286 -8.314 36.543 1.00 52.31 118 PRO A CA 1
ATOM 940 C C . PRO A 1 118 ? 5.642 -7.817 37.044 1.00 52.31 118 PRO A C 1
ATOM 942 O O . PRO A 1 118 ? 5.787 -6.657 37.428 1.00 52.31 118 PRO A O 1
ATOM 945 N N . ALA A 1 119 ? 6.664 -8.668 36.923 1.00 48.53 119 ALA A N 1
ATOM 946 C CA . ALA A 1 119 ? 8.055 -8.404 37.315 1.00 48.53 119 ALA A CA 1
ATOM 947 C C . ALA A 1 119 ? 8.722 -7.196 36.610 1.00 48.53 119 ALA A C 1
ATOM 949 O O . ALA A 1 119 ? 9.894 -6.919 36.843 1.00 48.53 119 ALA A O 1
ATOM 950 N N . TYR A 1 120 ? 8.000 -6.498 35.726 1.00 44.94 120 TYR A N 1
ATOM 951 C CA . TYR A 1 120 ? 8.473 -5.331 34.981 1.00 44.94 120 TYR A CA 1
ATOM 952 C C . TYR A 1 120 ? 8.044 -3.990 35.599 1.00 44.94 120 TYR A C 1
ATOM 954 O O . TYR A 1 120 ? 8.505 -2.953 35.138 1.00 44.94 120 TYR A O 1
ATOM 962 N N . ALA A 1 121 ? 7.182 -3.957 36.621 1.00 47.09 121 ALA A N 1
ATOM 963 C CA . ALA A 1 121 ? 6.947 -2.705 37.337 1.00 47.09 121 ALA A CA 1
ATOM 964 C C . ALA A 1 121 ? 8.243 -2.328 38.079 1.00 47.09 121 ALA A C 1
ATOM 966 O O . ALA A 1 121 ? 8.620 -3.064 38.992 1.00 47.09 121 ALA A O 1
ATOM 967 N N . PRO A 1 122 ? 8.965 -1.249 37.703 1.00 45.84 122 PRO A N 1
ATOM 968 C CA . PRO A 1 122 ? 10.038 -0.760 38.557 1.00 45.84 122 PRO A CA 1
ATOM 969 C C . PRO A 1 122 ? 9.420 -0.513 39.932 1.00 45.84 122 PRO A C 1
ATOM 971 O O . PRO A 1 122 ? 8.388 0.155 40.012 1.00 45.84 122 PRO A O 1
ATOM 974 N N . ASP A 1 123 ? 9.983 -1.129 40.972 1.00 44.28 123 ASP A N 1
ATOM 975 C CA . ASP A 1 123 ? 9.470 -1.037 42.336 1.00 44.28 123 ASP A CA 1
ATOM 976 C C . ASP A 1 123 ? 9.320 0.441 42.717 1.00 44.28 123 ASP A C 1
ATOM 978 O O . ASP A 1 123 ? 10.293 1.160 42.925 1.00 44.28 123 ASP A O 1
ATOM 982 N N . VAL A 1 124 ? 8.076 0.915 42.719 1.00 46.41 124 VAL A N 1
ATOM 983 C CA . VAL A 1 124 ? 7.708 2.302 43.022 1.00 46.41 124 VAL A CA 1
ATOM 984 C C . VAL A 1 124 ? 7.411 2.494 44.510 1.00 46.41 124 VAL A C 1
ATOM 986 O O . VAL A 1 124 ? 6.842 3.516 44.885 1.00 46.41 124 VAL A O 1
ATOM 989 N N . ARG A 1 125 ? 7.763 1.528 45.372 1.00 43.88 125 ARG A N 1
ATOM 990 C CA . ARG A 1 125 ? 7.447 1.568 46.811 1.00 43.88 125 ARG A CA 1
ATOM 991 C C . ARG A 1 125 ? 8.644 1.870 47.711 1.00 43.88 125 ARG A C 1
ATOM 993 O O . ARG A 1 125 ? 8.467 1.928 48.925 1.00 43.88 125 ARG A O 1
ATOM 1000 N N . GLY A 1 126 ? 9.821 2.125 47.148 1.00 38.34 126 GLY A N 1
ATOM 1001 C CA . GLY A 1 126 ? 10.970 2.636 47.888 1.00 38.34 126 GLY A CA 1
ATOM 1002 C C . GLY A 1 126 ? 11.501 3.899 47.230 1.00 38.34 126 GLY A C 1
ATOM 1003 O O . GLY A 1 126 ? 11.864 3.873 46.056 1.00 38.34 126 GLY A O 1
ATOM 1004 N N . ASP A 1 127 ? 11.559 4.998 47.977 1.00 39.97 127 ASP A N 1
ATOM 1005 C CA . ASP A 1 127 ? 12.401 6.136 47.625 1.00 39.97 127 ASP A CA 1
ATOM 1006 C C . ASP A 1 127 ? 13.849 5.634 47.519 1.00 39.97 127 ASP A C 1
ATOM 1008 O O . ASP A 1 127 ? 14.530 5.497 48.531 1.00 39.97 127 ASP A O 1
ATOM 1012 N N . MET A 1 128 ? 14.320 5.309 46.312 1.00 38.38 128 MET A N 1
ATOM 1013 C CA . MET A 1 128 ? 15.748 5.107 46.066 1.00 38.38 128 MET A CA 1
ATOM 1014 C C . MET A 1 128 ? 16.369 6.497 45.905 1.00 38.38 128 MET A C 1
ATOM 1016 O O . MET A 1 128 ? 16.101 7.169 44.899 1.00 38.38 128 MET A O 1
ATOM 1020 N N . PRO A 1 129 ? 17.151 6.987 46.880 1.00 44.91 129 PRO A N 1
ATOM 1021 C CA . PRO A 1 129 ? 17.816 8.270 46.745 1.00 44.91 129 PRO A CA 1
ATOM 1022 C C . PRO A 1 129 ? 18.769 8.237 45.541 1.00 44.91 129 PRO A C 1
ATOM 1024 O O . PRO A 1 129 ? 19.465 7.257 45.297 1.00 44.91 129 PRO A O 1
ATOM 1027 N N . PHE A 1 130 ? 18.794 9.335 44.783 1.00 40.00 130 PHE A N 1
ATOM 1028 C CA . PHE A 1 130 ? 19.443 9.466 43.468 1.00 40.00 130 PHE A CA 1
ATOM 1029 C C . PHE A 1 130 ? 20.884 8.920 43.383 1.00 40.00 130 PHE A C 1
ATOM 1031 O O . PHE A 1 130 ? 21.283 8.411 42.338 1.00 40.00 130 PHE A O 1
ATOM 1038 N N . HIS A 1 131 ? 21.644 8.972 44.478 1.00 45.81 131 HIS A N 1
ATOM 1039 C CA . HIS A 1 131 ? 23.024 8.485 44.543 1.00 45.81 131 HIS A CA 1
ATOM 1040 C C . HIS A 1 131 ? 23.166 6.961 44.382 1.00 45.81 131 HIS A C 1
ATOM 1042 O O . HIS A 1 131 ? 24.229 6.492 43.991 1.00 45.81 131 HIS A O 1
ATOM 1048 N N . GLU A 1 132 ? 22.111 6.184 44.635 1.00 46.56 132 GLU A N 1
ATOM 1049 C CA . GLU A 1 132 ? 22.126 4.722 44.484 1.00 46.56 132 GLU A CA 1
ATOM 1050 C C . GLU A 1 132 ? 21.866 4.262 43.037 1.00 46.56 132 GLU A C 1
ATOM 1052 O O . GLU A 1 132 ? 21.989 3.079 42.725 1.00 46.56 132 GLU A O 1
ATOM 1057 N N . LEU A 1 133 ? 21.527 5.194 42.136 1.00 46.38 133 LEU A N 1
ATOM 1058 C CA . LEU A 1 133 ? 21.333 4.941 40.702 1.00 46.38 133 LEU A CA 1
ATOM 1059 C C . LEU A 1 133 ? 22.607 5.166 39.869 1.00 46.38 133 LEU A C 1
ATOM 1061 O O . LEU A 1 133 ? 22.597 4.888 38.669 1.00 46.38 133 LEU A O 1
ATOM 1065 N N . LEU A 1 134 ? 23.681 5.672 40.481 1.00 45.97 134 LEU A N 1
ATOM 1066 C CA . LEU A 1 134 ? 24.984 5.853 39.841 1.00 45.97 134 LEU A CA 1
ATOM 1067 C C . LEU A 1 134 ? 25.817 4.574 39.982 1.00 45.97 134 LEU A C 1
ATOM 1069 O O . LEU A 1 134 ? 25.831 3.939 41.040 1.00 45.97 134 LEU A O 1
ATOM 1073 N N . ALA A 1 135 ? 26.529 4.181 38.923 1.00 43.22 135 ALA A N 1
ATOM 1074 C CA . ALA A 1 135 ? 27.461 3.061 39.025 1.00 43.22 135 ALA A CA 1
ATOM 1075 C C . ALA A 1 135 ? 28.604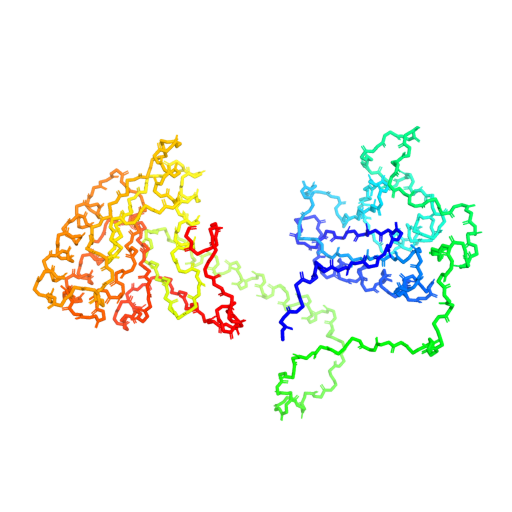 3.415 40.006 1.00 43.22 135 ALA A C 1
ATOM 1077 O O . ALA A 1 135 ? 28.985 4.587 40.097 1.00 43.22 135 ALA A O 1
ATOM 1078 N N . PRO A 1 136 ? 29.191 2.445 40.741 1.00 43.88 136 PRO A N 1
ATOM 1079 C CA . PRO A 1 136 ? 30.230 2.739 41.727 1.00 43.88 136 PRO A CA 1
ATOM 1080 C C . PRO A 1 136 ? 31.405 3.505 41.101 1.00 43.88 136 PRO A C 1
ATOM 1082 O O . PRO A 1 136 ? 32.140 2.959 40.279 1.00 43.88 136 PRO A O 1
ATOM 1085 N N . GLY A 1 137 ? 31.588 4.763 41.511 1.00 50.00 137 GLY A N 1
ATOM 1086 C CA . GLY A 1 137 ? 32.676 5.630 41.049 1.00 50.00 137 GLY A CA 1
ATOM 1087 C C . GLY A 1 137 ? 32.318 6.629 39.943 1.00 50.00 137 GLY A C 1
ATOM 1088 O O . GLY A 1 137 ? 33.215 7.337 39.490 1.00 50.00 137 GLY A O 1
ATOM 1089 N N . GLU A 1 138 ? 31.056 6.730 39.518 1.00 42.03 138 GLU A N 1
ATOM 1090 C CA . GLU A 1 138 ? 30.625 7.819 38.633 1.00 42.03 138 GLU A CA 1
ATOM 1091 C C . GLU A 1 138 ? 30.488 9.139 39.418 1.00 42.03 138 GLU A C 1
ATOM 1093 O O . GLU A 1 138 ? 29.715 9.198 40.377 1.00 42.03 138 GLU A O 1
ATOM 1098 N N . PRO A 1 139 ? 31.231 10.204 39.057 1.00 45.22 139 PRO A N 1
ATOM 1099 C CA . PRO A 1 139 ? 31.050 11.510 39.677 1.00 45.22 139 PRO A CA 1
ATOM 1100 C C . PRO A 1 139 ? 29.712 12.124 39.250 1.00 45.22 139 PRO A C 1
ATOM 1102 O O . PRO A 1 139 ? 29.278 11.959 38.107 1.00 45.22 139 PRO A O 1
ATOM 1105 N N . GLU A 1 140 ? 29.078 12.877 40.153 1.00 42.22 140 GLU A N 1
ATOM 1106 C CA . GLU A 1 140 ? 27.926 13.702 39.789 1.00 42.22 140 GLU A CA 1
ATOM 1107 C C . GLU A 1 140 ? 28.335 14.678 38.670 1.00 42.22 140 GLU A C 1
ATOM 1109 O O . GLU A 1 140 ? 29.350 15.368 38.800 1.00 42.22 140 GLU A O 1
ATOM 1114 N N . PRO A 1 141 ? 27.598 14.739 37.548 1.00 41.34 141 PRO A N 1
ATOM 1115 C CA . PRO A 1 141 ? 27.977 15.607 36.446 1.00 41.34 141 PRO A CA 1
ATOM 1116 C C . PRO A 1 141 ? 27.773 17.078 36.831 1.00 41.34 141 PRO A C 1
ATOM 1118 O O . PRO A 1 141 ? 26.644 17.541 37.015 1.00 41.34 141 PRO A O 1
ATOM 1121 N N . GLU A 1 142 ? 28.872 17.830 36.903 1.00 34.16 142 GLU A N 1
ATOM 1122 C CA . GLU A 1 142 ? 28.845 19.290 37.011 1.00 34.16 142 GLU A CA 1
ATOM 1123 C C . GLU A 1 142 ? 28.198 19.895 35.753 1.00 34.16 142 GLU A C 1
ATOM 1125 O O . GLU A 1 142 ? 28.613 19.619 34.627 1.00 34.16 142 GLU A O 1
ATOM 1130 N N . GLY A 1 143 ? 27.163 20.722 35.944 1.00 40.34 143 GLY A N 1
ATOM 1131 C CA . GLY A 1 143 ? 26.447 21.401 34.854 1.00 40.34 143 GLY A CA 1
ATOM 1132 C C . GLY A 1 143 ? 25.029 20.896 34.569 1.00 40.34 143 GLY A C 1
ATOM 1133 O O . GLY A 1 143 ? 24.432 21.294 33.573 1.00 40.34 143 GLY A O 1
ATOM 1134 N N . ALA A 1 144 ? 24.448 20.058 35.430 1.00 32.94 144 ALA A N 1
ATOM 1135 C CA . ALA A 1 144 ? 23.030 19.714 35.363 1.00 32.94 144 ALA A CA 1
ATOM 1136 C C . ALA A 1 144 ? 22.137 20.882 35.836 1.00 32.94 144 ALA A C 1
ATOM 1138 O O . ALA A 1 144 ? 21.509 20.790 36.889 1.00 32.94 144 ALA A O 1
ATOM 1139 N N . SER A 1 145 ? 22.063 21.971 35.068 1.00 35.62 145 SER A N 1
ATOM 1140 C CA . SER A 1 145 ? 21.002 22.965 35.247 1.00 35.62 145 SER A CA 1
ATOM 1141 C C . SER A 1 145 ? 19.631 22.326 34.982 1.00 35.62 145 SER A C 1
ATOM 1143 O O . SER A 1 145 ? 19.472 21.455 34.121 1.00 35.62 145 SER A O 1
ATOM 1145 N N . GLU A 1 146 ? 18.634 22.730 35.772 1.00 35.00 146 GLU A N 1
ATOM 1146 C CA . GLU A 1 146 ? 17.224 22.327 35.679 1.00 35.00 146 GLU A CA 1
ATOM 1147 C C . GLU A 1 146 ? 16.505 22.962 34.474 1.00 35.00 146 GLU A C 1
ATOM 1149 O O . GLU A 1 146 ? 15.377 23.436 34.594 1.00 35.00 146 GLU A O 1
ATOM 1154 N N . GLU A 1 147 ? 17.135 23.015 33.303 1.00 32.75 147 GLU A N 1
ATOM 1155 C CA . GLU A 1 147 ? 16.494 23.618 32.137 1.00 32.75 147 GLU A CA 1
ATOM 1156 C C . GLU A 1 147 ? 15.589 22.594 31.438 1.00 32.75 147 GLU A C 1
ATOM 1158 O O . GLU A 1 147 ? 16.020 21.540 30.961 1.00 32.75 147 GLU A O 1
ATOM 1163 N N . GLU A 1 148 ? 14.287 22.893 31.442 1.00 34.62 148 GLU A N 1
ATOM 1164 C CA . GLU A 1 148 ? 13.296 22.278 30.568 1.00 34.62 148 GLU A CA 1
ATOM 1165 C C . GLU A 1 148 ? 13.749 22.471 29.116 1.00 34.62 148 GLU A C 1
ATOM 1167 O O . GLU A 1 148 ? 13.681 23.579 28.593 1.00 34.62 148 GLU A O 1
ATOM 1172 N N . GLU A 1 149 ? 14.205 21.412 28.442 1.00 26.52 149 GLU A N 1
ATOM 1173 C CA . GLU A 1 149 ? 14.384 21.493 26.993 1.00 26.52 149 GLU A CA 1
ATOM 1174 C C . GLU A 1 149 ? 13.002 21.634 26.333 1.00 26.52 149 GLU A C 1
ATOM 1176 O O . GLU A 1 149 ? 12.161 20.729 26.462 1.00 26.52 149 GLU A O 1
ATOM 1181 N N . PRO A 1 150 ? 12.736 22.739 25.612 1.00 27.50 150 PRO A N 1
ATOM 1182 C CA . PRO A 1 150 ? 11.545 22.840 24.800 1.00 27.50 150 PRO A CA 1
ATOM 1183 C C . PRO A 1 150 ? 11.655 21.817 23.672 1.00 27.50 150 PRO A C 1
ATOM 1185 O O . PRO A 1 150 ? 12.686 21.671 23.017 1.00 27.50 150 PRO A O 1
ATOM 1188 N N . TYR A 1 151 ? 10.558 21.114 23.415 1.00 32.28 151 TYR A N 1
ATOM 1189 C CA . TYR A 1 151 ? 10.395 20.330 22.202 1.00 32.28 151 TYR A CA 1
ATOM 1190 C C . TYR A 1 151 ? 10.393 21.279 20.992 1.00 32.28 151 TYR A C 1
ATOM 1192 O O . TYR A 1 151 ? 9.350 21.807 20.608 1.00 32.28 151 TYR A O 1
ATOM 1200 N N . GLU A 1 152 ? 11.560 21.516 20.396 1.00 28.77 152 GLU A N 1
ATOM 1201 C CA . GLU A 1 152 ? 11.672 22.187 19.103 1.00 28.77 152 GLU A CA 1
ATOM 1202 C C . GLU A 1 152 ? 11.292 21.208 17.987 1.00 28.77 152 GLU A C 1
ATOM 1204 O O . GLU A 1 152 ? 12.067 20.345 17.560 1.00 28.77 152 GLU A O 1
ATOM 1209 N N . SER A 1 153 ? 10.064 21.344 17.484 1.00 31.30 153 SER A N 1
ATOM 1210 C CA . SER A 1 153 ? 9.677 20.744 16.214 1.00 31.30 153 SER A CA 1
ATOM 1211 C C . SER A 1 153 ? 10.343 21.525 15.079 1.00 31.30 153 SER A C 1
ATOM 1213 O O . SER A 1 153 ? 9.844 22.564 14.653 1.00 31.30 153 SER A O 1
ATOM 1215 N N . SER A 1 154 ? 11.454 21.021 14.551 1.00 31.95 154 SER A N 1
ATOM 1216 C CA . SER A 1 154 ? 12.075 21.535 13.324 1.00 31.95 154 SER A CA 1
ATOM 1217 C C . SER A 1 154 ? 11.272 21.115 12.084 1.00 31.95 154 SER A C 1
ATOM 1219 O O . SER A 1 154 ? 11.710 20.333 11.241 1.00 31.95 154 SER A O 1
ATOM 1221 N N . VAL A 1 155 ? 10.057 21.654 11.985 1.00 28.92 155 VAL A N 1
ATOM 1222 C CA . VAL A 1 155 ? 9.314 21.808 10.735 1.00 28.92 155 VAL A CA 1
ATOM 1223 C C . VAL A 1 155 ? 8.754 23.230 10.730 1.00 28.92 155 VAL A C 1
ATOM 1225 O O . VAL A 1 155 ? 7.593 23.459 11.059 1.00 28.92 155 VAL A O 1
ATOM 1228 N N . GLU A 1 156 ? 9.590 24.198 10.361 1.00 28.50 156 GLU A N 1
ATOM 1229 C CA . GLU A 1 156 ? 9.095 25.481 9.865 1.00 28.50 156 GLU A CA 1
ATOM 1230 C C . GLU A 1 156 ? 8.397 25.216 8.525 1.00 28.50 156 GLU A C 1
ATOM 1232 O O . GLU A 1 156 ? 9.016 25.131 7.465 1.00 28.50 156 GLU A O 1
ATOM 1237 N N . VAL A 1 157 ? 7.083 25.007 8.579 1.00 32.16 157 VAL A N 1
ATOM 1238 C CA . VAL A 1 157 ? 6.222 25.274 7.429 1.00 32.16 157 VAL A CA 1
ATOM 1239 C C . VAL A 1 157 ? 5.978 26.776 7.452 1.00 32.16 157 VAL A C 1
ATOM 1241 O O . VAL A 1 157 ? 5.467 27.277 8.451 1.00 32.16 157 VAL A O 1
ATOM 1244 N N . GLU A 1 158 ? 6.363 27.484 6.387 1.00 29.55 158 GLU A N 1
ATOM 1245 C CA . GLU A 1 158 ? 6.128 28.921 6.201 1.00 29.55 158 GLU A CA 1
ATOM 1246 C C . GLU A 1 158 ? 4.679 29.299 6.552 1.00 29.55 158 GLU A C 1
ATOM 1248 O O . GLU A 1 158 ? 3.748 29.160 5.758 1.00 29.55 158 GLU A O 1
ATOM 1253 N N . LEU A 1 159 ? 4.502 29.807 7.771 1.00 32.97 159 LEU A N 1
ATOM 1254 C CA . LEU A 1 159 ? 3.235 30.250 8.345 1.00 32.97 159 LEU A CA 1
ATOM 1255 C C . LEU A 1 159 ? 2.984 31.744 8.061 1.00 32.97 159 LEU A C 1
ATOM 1257 O O . LEU A 1 159 ? 2.318 32.426 8.832 1.00 32.97 159 LEU A O 1
ATOM 1261 N N . ALA A 1 160 ? 3.537 32.279 6.968 1.00 28.91 160 ALA A N 1
ATOM 1262 C CA . ALA A 1 160 ? 3.574 33.720 6.696 1.00 28.91 160 ALA A CA 1
ATOM 1263 C C . ALA A 1 160 ? 2.490 34.226 5.720 1.00 28.91 160 ALA A C 1
ATOM 1265 O O . ALA A 1 160 ? 2.540 35.376 5.299 1.00 28.91 160 ALA A O 1
ATOM 1266 N N . SER A 1 161 ? 1.490 33.412 5.358 1.00 26.69 161 SER A N 1
ATOM 1267 C CA . SER A 1 161 ? 0.362 33.876 4.519 1.00 26.69 161 SER A CA 1
ATOM 1268 C C . SER A 1 161 ? -1.036 33.590 5.075 1.00 26.69 161 SER A C 1
ATOM 1270 O O . SER A 1 161 ? -2.023 33.772 4.367 1.00 26.69 161 SER A O 1
ATOM 1272 N N . LEU A 1 162 ? -1.152 33.190 6.347 1.00 31.00 162 LEU A N 1
ATOM 1273 C CA . LEU A 1 162 ? -2.455 32.968 6.998 1.00 31.00 162 LEU A CA 1
ATOM 1274 C C . LEU A 1 162 ? -2.655 33.759 8.300 1.00 31.00 162 LEU A C 1
ATOM 1276 O O . LEU A 1 162 ? -3.640 33.540 9.004 1.00 31.00 162 LEU A O 1
ATOM 1280 N N . THR A 1 163 ? -1.784 34.722 8.610 1.00 31.84 163 THR A N 1
ATOM 1281 C CA . THR A 1 163 ? -2.037 35.706 9.670 1.00 31.84 163 THR A CA 1
ATOM 1282 C C . THR A 1 163 ? -3.046 36.740 9.181 1.00 31.84 163 THR A C 1
ATOM 1284 O O . THR A 1 163 ? -2.669 37.809 8.722 1.00 31.84 163 THR A O 1
ATOM 1287 N N . GLU A 1 164 ? -4.316 36.342 9.197 1.00 34.84 164 GLU A N 1
ATOM 1288 C CA . GLU A 1 164 ? -5.507 37.137 9.525 1.00 34.84 164 GLU A CA 1
ATOM 1289 C C . GLU A 1 164 ? -6.749 36.302 9.171 1.00 34.84 164 GLU A C 1
ATOM 1291 O O . GLU A 1 164 ? -7.459 36.534 8.194 1.00 34.84 164 GLU A O 1
ATOM 1296 N N . THR A 1 165 ? -7.053 35.300 9.996 1.00 30.36 165 THR A N 1
ATOM 1297 C CA . THR A 1 165 ? -8.463 34.984 10.241 1.00 30.36 165 THR A CA 1
ATOM 1298 C C . THR A 1 165 ? -8.803 35.543 11.613 1.00 30.36 165 THR A C 1
ATOM 1300 O O . THR A 1 165 ? -8.167 35.124 12.581 1.00 30.36 165 THR A O 1
ATOM 1303 N N . PRO A 1 166 ? -9.747 36.493 11.715 1.00 32.97 166 PRO A N 1
ATOM 1304 C CA . PRO A 1 166 ? -10.089 37.104 12.988 1.00 32.97 166 PRO A CA 1
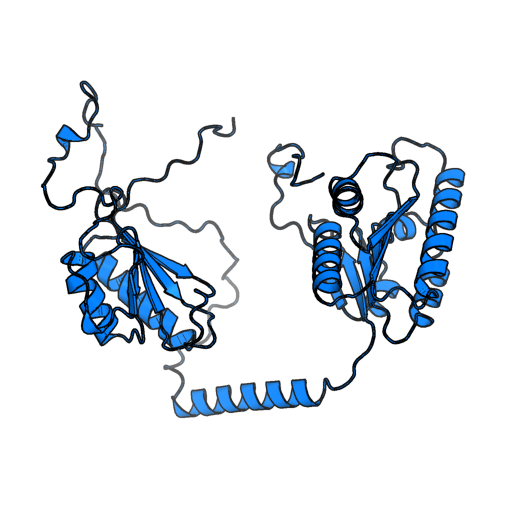ATOM 1305 C C . PRO A 1 166 ? -10.586 36.028 13.948 1.00 32.97 166 PRO A C 1
ATOM 1307 O O . PRO A 1 166 ? -11.255 35.081 13.522 1.00 32.97 166 PRO A O 1
ATOM 1310 N N . ASP A 1 167 ? -10.240 36.213 15.218 1.00 37.34 167 ASP A N 1
ATOM 1311 C CA . ASP A 1 167 ? -10.711 35.479 16.387 1.00 37.34 167 ASP A CA 1
ATOM 1312 C C . ASP A 1 167 ? -12.210 35.153 16.245 1.00 37.34 167 ASP A C 1
ATOM 1314 O O . ASP A 1 167 ? -13.090 35.999 16.427 1.00 37.34 167 ASP A O 1
ATOM 1318 N N . LYS A 1 168 ? -12.518 33.937 15.779 1.00 37.38 168 LYS A N 1
ATOM 1319 C CA . LYS A 1 168 ? -13.894 33.455 15.688 1.00 37.38 168 LYS A CA 1
ATOM 1320 C C . LYS A 1 168 ? -14.172 32.748 16.996 1.00 37.38 168 LYS A C 1
ATOM 1322 O O . LYS A 1 168 ? -13.616 31.682 17.243 1.00 37.38 168 LYS A O 1
ATOM 1327 N N . ALA A 1 169 ? -15.068 33.345 17.781 1.00 42.28 169 ALA A N 1
ATOM 1328 C CA . ALA A 1 169 ? -15.722 32.717 18.921 1.00 42.28 169 ALA A CA 1
ATOM 1329 C C . ALA A 1 169 ? -16.016 31.226 18.646 1.00 42.28 169 ALA A C 1
ATOM 1331 O O . ALA A 1 169 ? -16.323 30.881 17.492 1.00 42.28 169 ALA A O 1
ATOM 1332 N N . PRO A 1 170 ? -15.941 30.354 19.674 1.00 48.72 170 PRO A N 1
ATOM 1333 C CA . PRO A 1 170 ? -16.176 28.921 19.518 1.00 48.72 170 PRO A CA 1
ATOM 1334 C C . PRO A 1 170 ? -17.446 28.687 18.689 1.00 48.72 170 PRO A C 1
ATOM 1336 O O . PRO A 1 170 ? -18.449 29.375 18.915 1.00 48.72 170 PRO A O 1
ATOM 1339 N N . PRO A 1 171 ? -17.407 27.802 17.672 1.00 48.91 171 PRO A N 1
ATOM 1340 C CA . PRO A 1 171 ? -18.527 27.636 16.764 1.00 48.91 171 PRO A CA 1
ATOM 1341 C C . PRO A 1 171 ? -19.754 27.239 17.577 1.00 48.91 171 PRO A C 1
ATOM 1343 O O . PRO A 1 171 ? -19.743 26.215 18.252 1.00 48.91 171 PRO A O 1
ATOM 1346 N N . ASP A 1 172 ? -20.785 28.080 17.504 1.00 53.66 172 ASP A N 1
ATOM 1347 C CA . ASP A 1 172 ? -22.116 27.842 18.057 1.00 53.66 172 ASP A CA 1
ATOM 1348 C C . ASP A 1 172 ? -22.490 26.345 17.931 1.00 53.66 172 ASP A C 1
ATOM 1350 O O . ASP A 1 172 ? -22.435 25.810 16.813 1.00 53.66 172 ASP A O 1
ATOM 1354 N N . PRO A 1 173 ? -22.822 25.653 19.040 1.00 56.59 173 PRO A N 1
ATOM 1355 C CA . PRO A 1 173 ? -23.154 24.229 19.044 1.00 56.59 173 PRO A CA 1
ATOM 1356 C C . PRO A 1 173 ? -24.194 23.852 17.982 1.00 56.59 173 PRO A C 1
ATOM 1358 O O . PRO A 1 173 ? -24.064 22.809 17.334 1.00 56.59 173 PRO A O 1
ATOM 1361 N N . GLU A 1 174 ? -25.169 24.729 17.714 1.00 48.56 174 GLU A N 1
ATOM 1362 C CA . GLU A 1 174 ? -26.173 24.520 16.667 1.00 48.56 174 GLU A CA 1
ATOM 1363 C C . GLU A 1 174 ? -25.567 24.624 15.260 1.00 48.56 174 GLU A C 1
ATOM 1365 O O . GLU A 1 174 ? -25.887 23.828 14.368 1.00 48.56 174 GLU A O 1
ATOM 1370 N N . ARG A 1 175 ? -24.615 25.542 15.040 1.00 46.31 175 ARG A N 1
ATOM 1371 C CA . ARG A 1 175 ? -23.849 25.633 13.783 1.00 46.31 175 ARG A CA 1
ATOM 1372 C C . ARG A 1 175 ? -22.933 24.427 13.578 1.00 46.31 175 ARG A C 1
ATOM 1374 O O . ARG A 1 175 ? -22.764 24.018 12.427 1.00 46.31 175 ARG A O 1
ATOM 1381 N N . HIS A 1 176 ? -22.363 23.853 14.640 1.00 55.38 176 HIS A N 1
ATOM 1382 C CA . HIS A 1 176 ? -21.535 22.644 14.564 1.00 55.38 176 HIS A CA 1
ATOM 1383 C C . HIS A 1 176 ? -22.372 21.411 14.189 1.00 55.38 176 HIS A C 1
ATOM 1385 O O . HIS A 1 176 ? -22.064 20.752 13.195 1.00 55.38 176 HIS A O 1
ATOM 1391 N N . LEU A 1 177 ? -23.496 21.176 14.879 1.00 53.66 177 LEU A N 1
ATOM 1392 C CA . LEU A 1 177 ? -24.486 20.135 14.551 1.00 53.66 177 LEU A CA 1
ATOM 1393 C C . LEU A 1 177 ? -25.022 20.262 13.119 1.00 53.66 177 LEU A C 1
ATOM 1395 O O . LEU A 1 177 ? -25.144 19.277 12.386 1.00 53.66 177 LEU A O 1
ATOM 1399 N N . THR A 1 178 ? -25.294 21.489 12.675 1.00 53.09 178 THR A N 1
ATOM 1400 C CA . THR A 1 178 ? -25.752 21.741 11.304 1.00 53.09 178 THR A CA 1
ATOM 1401 C C . THR A 1 178 ? -24.649 21.432 10.280 1.00 53.09 178 THR A C 1
ATOM 1403 O O . THR A 1 178 ? -24.933 20.899 9.205 1.00 53.09 178 THR A O 1
ATOM 1406 N N . GLN A 1 179 ? -23.378 21.720 10.587 1.00 51.91 179 GLN A N 1
ATOM 1407 C CA . GLN A 1 179 ? -22.239 21.403 9.716 1.00 51.91 179 GLN A CA 1
ATOM 1408 C C . GLN A 1 179 ? -21.926 19.906 9.658 1.00 51.91 179 GLN A C 1
ATOM 1410 O O . GLN A 1 179 ? -21.681 19.391 8.565 1.00 51.91 179 GLN A O 1
ATOM 1415 N N . THR A 1 180 ? -21.961 19.192 10.782 1.00 57.28 180 THR A N 1
ATOM 1416 C CA . THR A 1 180 ? -21.739 17.739 10.830 1.00 57.28 180 THR A CA 1
ATOM 1417 C C . THR A 1 180 ? -22.865 16.988 10.127 1.00 57.28 180 THR A C 1
ATOM 1419 O O . THR A 1 180 ? -22.584 16.149 9.272 1.00 57.28 180 THR A O 1
ATOM 1422 N N . THR A 1 181 ? -24.124 17.383 10.340 1.00 60.88 181 THR A N 1
ATOM 1423 C CA . THR A 1 181 ? -25.284 16.845 9.605 1.00 60.88 181 THR A CA 1
ATOM 1424 C C . THR A 1 181 ? -25.155 17.101 8.102 1.00 60.88 181 THR A C 1
ATOM 1426 O O . THR A 1 181 ? -25.390 16.208 7.287 1.00 60.88 181 THR A O 1
ATOM 1429 N N . ARG A 1 182 ? -24.698 18.296 7.695 1.00 58.47 182 ARG A N 1
ATOM 1430 C CA . ARG A 1 182 ? -24.408 18.604 6.281 1.00 58.47 182 ARG A CA 1
ATOM 1431 C C . ARG A 1 182 ? -23.260 17.761 5.718 1.00 58.47 182 ARG A C 1
ATOM 1433 O O . ARG A 1 182 ? -23.364 17.316 4.577 1.00 58.47 182 ARG A O 1
ATOM 1440 N N . ARG A 1 183 ? -22.192 17.510 6.484 1.00 62.09 183 ARG A N 1
ATOM 1441 C CA . ARG A 1 183 ? -21.062 16.647 6.083 1.00 62.09 183 ARG A CA 1
ATOM 1442 C C . ARG A 1 183 ? -21.481 15.185 5.963 1.00 62.09 183 ARG A C 1
ATOM 1444 O O . ARG A 1 183 ? -21.132 14.552 4.972 1.00 62.09 183 ARG A O 1
ATOM 1451 N N . GLN A 1 184 ? -22.279 14.677 6.898 1.00 65.06 184 GLN A N 1
ATOM 1452 C CA . GLN A 1 184 ? -22.832 13.326 6.853 1.00 65.06 184 GLN A CA 1
ATOM 1453 C C . GLN A 1 184 ? -23.797 13.169 5.677 1.00 65.06 184 GLN A C 1
ATOM 1455 O O . GLN A 1 184 ? -23.656 12.236 4.892 1.00 65.06 184 GLN A O 1
ATOM 1460 N N . ALA A 1 185 ? -24.712 14.119 5.472 1.00 63.16 185 ALA A N 1
ATOM 1461 C CA . ALA A 1 185 ? -25.590 14.127 4.307 1.00 63.16 185 ALA A CA 1
ATOM 1462 C C . ALA A 1 185 ? -24.791 14.211 2.996 1.00 63.16 185 ALA A C 1
ATOM 1464 O O . ALA A 1 185 ? -25.126 13.530 2.031 1.00 63.16 185 ALA A O 1
ATOM 1465 N N . ALA A 1 186 ? -23.709 14.996 2.942 1.00 65.06 186 ALA A N 1
ATOM 1466 C CA . ALA A 1 186 ? -22.823 15.059 1.782 1.00 65.06 186 ALA A CA 1
ATOM 1467 C C . ALA A 1 186 ? -22.053 13.746 1.559 1.00 65.06 186 ALA A C 1
ATOM 1469 O O . ALA A 1 186 ? -21.940 13.307 0.417 1.00 65.06 186 ALA A O 1
ATOM 1470 N N . TYR A 1 187 ? -21.565 13.099 2.620 1.00 71.25 187 TYR A N 1
ATOM 1471 C CA . TYR A 1 187 ? -20.919 11.787 2.564 1.00 71.25 187 TYR A CA 1
ATOM 1472 C C . TYR A 1 187 ? -21.891 10.707 2.078 1.00 71.25 187 TYR A C 1
ATOM 1474 O O . TYR A 1 187 ? -21.578 9.993 1.132 1.00 71.25 187 TYR A O 1
ATOM 1482 N N . LEU A 1 188 ? -23.099 10.643 2.642 1.00 72.31 188 LEU A N 1
ATOM 1483 C CA . LEU A 1 188 ? -24.142 9.706 2.224 1.00 72.31 188 LEU A CA 1
ATOM 1484 C C . LEU A 1 188 ? -24.588 9.966 0.784 1.00 72.31 188 LEU A C 1
ATOM 1486 O O . LEU A 1 188 ? -24.741 9.020 0.021 1.00 72.31 188 LEU A O 1
ATOM 1490 N N . ARG A 1 189 ? -24.712 11.232 0.364 1.00 68.38 189 ARG A N 1
ATOM 1491 C CA . ARG A 1 189 ? -24.970 11.590 -1.042 1.00 68.38 189 ARG A CA 1
ATOM 1492 C C . ARG A 1 189 ? -23.826 11.158 -1.959 1.00 68.38 189 ARG A C 1
ATOM 1494 O O . ARG A 1 189 ? -24.095 10.660 -3.044 1.00 68.38 189 ARG A O 1
ATOM 1501 N N . LYS A 1 190 ? -22.562 11.332 -1.551 1.00 67.62 190 LYS A N 1
ATOM 1502 C CA . LYS A 1 190 ? -21.393 10.852 -2.311 1.00 67.62 190 LYS A CA 1
ATOM 1503 C C . LYS A 1 190 ? -21.383 9.325 -2.406 1.00 67.62 190 LYS A C 1
ATOM 1505 O O . LYS A 1 190 ? -21.201 8.806 -3.498 1.00 67.62 190 LYS A O 1
ATOM 1510 N N . LYS A 1 191 ? -21.652 8.623 -1.302 1.00 69.81 191 LYS A N 1
ATOM 1511 C CA . LYS A 1 191 ? -21.737 7.158 -1.248 1.00 69.81 191 LYS A CA 1
ATOM 1512 C C . LYS A 1 191 ? -22.882 6.627 -2.113 1.00 69.81 191 LYS A C 1
ATOM 1514 O O . LYS A 1 191 ? -22.664 5.727 -2.905 1.00 69.81 191 LYS A O 1
ATOM 1519 N N . ALA A 1 192 ? -24.065 7.235 -2.038 1.00 68.88 192 ALA A N 1
ATOM 1520 C CA . ALA A 1 192 ? -25.214 6.868 -2.868 1.00 68.88 192 ALA A CA 1
ATOM 1521 C C . ALA A 1 192 ? -24.963 7.094 -4.370 1.00 68.88 192 ALA A C 1
ATOM 1523 O O . ALA A 1 192 ? -25.508 6.374 -5.198 1.00 68.88 192 ALA A O 1
ATOM 1524 N N . ARG A 1 193 ? -24.127 8.078 -4.728 1.00 71.06 193 ARG A N 1
ATOM 1525 C CA . ARG A 1 193 ? -23.685 8.313 -6.113 1.00 71.06 193 ARG A CA 1
ATOM 1526 C C . ARG A 1 193 ? -22.599 7.335 -6.576 1.00 71.06 193 ARG A C 1
ATOM 1528 O O . ARG A 1 193 ? -22.445 7.148 -7.775 1.00 71.06 193 ARG A O 1
ATOM 1535 N N . ALA A 1 194 ? -21.847 6.738 -5.653 1.00 74.06 194 ALA A N 1
ATOM 1536 C CA . ALA A 1 194 ? -20.790 5.769 -5.928 1.00 74.06 194 ALA A CA 1
ATOM 1537 C C . ALA A 1 194 ? -21.337 4.334 -5.820 1.00 74.06 194 ALA A C 1
ATOM 1539 O O . ALA A 1 194 ? -20.984 3.590 -4.911 1.00 74.06 194 ALA A O 1
ATOM 1540 N N . ASN A 1 195 ? -22.239 3.970 -6.732 1.00 78.44 195 ASN A N 1
ATOM 1541 C CA . ASN A 1 195 ? -22.963 2.691 -6.736 1.00 78.44 195 ASN A CA 1
ATOM 1542 C C . ASN A 1 195 ? -22.557 1.748 -7.884 1.00 78.44 195 ASN A C 1
ATOM 1544 O O . ASN A 1 195 ? -23.234 0.752 -8.125 1.00 78.44 195 ASN A O 1
ATOM 1548 N N . ARG A 1 196 ? -21.492 2.082 -8.620 1.00 85.81 196 ARG A N 1
ATOM 1549 C CA . ARG A 1 196 ? -20.987 1.277 -9.731 1.00 85.81 196 ARG A CA 1
ATOM 1550 C C . ARG A 1 196 ? -19.756 0.502 -9.293 1.00 85.81 196 ARG A C 1
ATOM 1552 O O . ARG A 1 196 ? -18.787 1.098 -8.830 1.00 85.81 196 ARG A O 1
ATOM 1559 N N . GLU A 1 197 ? -19.781 -0.796 -9.543 1.00 90.56 197 GLU A N 1
ATOM 1560 C CA . GLU A 1 197 ? -18.617 -1.667 -9.435 1.00 90.56 197 GLU A CA 1
ATOM 1561 C C . GLU A 1 197 ? -17.981 -1.843 -10.817 1.00 90.56 197 GLU A C 1
ATOM 1563 O O . GLU A 1 197 ? -18.674 -1.950 -11.833 1.00 90.56 197 GLU A O 1
ATOM 1568 N N . LYS A 1 198 ? -16.650 -1.781 -10.860 1.00 95.56 198 LYS A N 1
ATOM 1569 C CA . LYS A 1 198 ? -15.835 -2.125 -12.026 1.00 95.56 198 LYS A CA 1
ATOM 1570 C C . LYS A 1 198 ? -14.411 -2.447 -11.579 1.00 95.56 198 LYS A C 1
ATOM 1572 O O . LYS A 1 198 ? -13.948 -1.950 -10.551 1.00 95.56 198 LYS A O 1
ATOM 1577 N N . GLY A 1 199 ? -13.690 -3.189 -12.405 1.00 97.44 199 GLY A N 1
ATOM 1578 C CA . GLY A 1 199 ? -12.249 -3.358 -12.300 1.00 97.44 199 GLY A CA 1
ATOM 1579 C C . GLY A 1 199 ? -11.534 -2.037 -12.573 1.00 97.44 199 GLY A C 1
ATOM 1580 O O . GLY A 1 199 ? -11.863 -1.327 -13.529 1.00 97.44 199 GLY A O 1
ATOM 1581 N N . LEU A 1 200 ? -10.564 -1.712 -11.723 1.00 98.44 200 LEU A N 1
ATOM 1582 C CA . LEU A 1 200 ? -9.892 -0.411 -11.695 1.00 98.44 200 LEU A CA 1
ATOM 1583 C C . LEU A 1 200 ? -8.533 -0.454 -12.387 1.00 98.44 200 LEU A C 1
ATOM 1585 O O . LEU A 1 200 ? -7.789 -1.417 -12.214 1.00 98.44 200 LEU A O 1
ATOM 1589 N N . ILE A 1 201 ? -8.183 0.626 -13.084 1.00 98.81 201 ILE A N 1
ATOM 1590 C CA . ILE A 1 201 ? -6.809 0.898 -13.518 1.00 98.81 201 ILE A CA 1
ATOM 1591 C C . ILE A 1 201 ? -6.143 1.791 -12.469 1.00 98.81 201 ILE A C 1
ATOM 1593 O O . ILE A 1 201 ? -6.580 2.913 -12.218 1.00 98.81 201 ILE A O 1
ATOM 1597 N N . ILE A 1 202 ? -5.086 1.287 -11.844 1.00 98.88 202 ILE A N 1
ATOM 1598 C CA . ILE A 1 202 ? -4.389 1.920 -10.726 1.00 98.88 202 ILE A CA 1
ATOM 1599 C C . ILE A 1 202 ? -2.953 2.223 -11.147 1.00 98.88 202 ILE A C 1
ATOM 1601 O O . ILE A 1 202 ? -2.244 1.334 -11.605 1.00 98.88 202 ILE A O 1
ATOM 1605 N N . VAL A 1 203 ? -2.484 3.453 -10.950 1.00 98.81 203 VAL A N 1
ATOM 1606 C CA . VAL A 1 203 ? -1.110 3.861 -11.267 1.00 98.81 203 VAL A CA 1
ATOM 1607 C C . VAL A 1 203 ? -0.387 4.315 -10.002 1.00 98.81 203 VAL A C 1
ATOM 1609 O O . VAL A 1 203 ? -0.724 5.336 -9.405 1.00 98.81 203 VAL A O 1
ATOM 1612 N N . ASN A 1 204 ? 0.669 3.593 -9.631 1.00 98.62 204 ASN A N 1
ATOM 1613 C CA . ASN A 1 204 ? 1.586 3.969 -8.556 1.00 98.62 204 ASN A CA 1
ATOM 1614 C C . ASN A 1 204 ? 2.884 4.513 -9.162 1.00 98.62 204 ASN A C 1
ATOM 1616 O O . ASN A 1 204 ? 3.752 3.751 -9.597 1.00 98.62 204 ASN A O 1
ATOM 1620 N N . THR A 1 205 ? 3.038 5.838 -9.180 1.00 98.31 205 THR A N 1
ATOM 1621 C CA . THR A 1 205 ? 4.184 6.524 -9.794 1.00 98.31 205 THR A CA 1
ATOM 1622 C C . THR A 1 205 ? 4.960 7.394 -8.801 1.00 98.31 205 THR A C 1
ATOM 1624 O O . THR A 1 205 ? 4.818 7.250 -7.591 1.00 98.31 205 THR A O 1
ATOM 1627 N N . GLY A 1 206 ? 5.858 8.249 -9.290 1.00 95.88 206 GLY A N 1
ATOM 1628 C CA . GLY A 1 206 ? 6.698 9.128 -8.478 1.00 95.88 206 GLY A CA 1
ATOM 1629 C C . GLY A 1 206 ? 8.100 8.579 -8.193 1.00 95.88 206 GLY A C 1
ATOM 1630 O O . GLY A 1 206 ? 8.427 7.404 -8.401 1.00 95.88 206 GLY A O 1
ATOM 1631 N N . THR A 1 207 ? 8.982 9.471 -7.750 1.00 92.00 207 THR A N 1
ATOM 1632 C CA . THR A 1 207 ? 10.409 9.181 -7.535 1.00 92.00 207 THR A CA 1
ATOM 1633 C C . THR A 1 207 ? 10.712 8.571 -6.163 1.00 92.00 207 THR A C 1
ATOM 1635 O O . THR A 1 207 ? 11.833 8.108 -5.938 1.00 92.00 207 THR A O 1
ATOM 1638 N N . GLY A 1 208 ? 9.733 8.532 -5.262 1.00 91.75 208 GLY A N 1
ATOM 1639 C CA . GLY A 1 208 ? 9.845 7.946 -3.931 1.00 91.75 208 GLY A CA 1
ATOM 1640 C C . GLY A 1 208 ? 9.781 6.419 -3.918 1.00 91.75 208 GLY A C 1
ATOM 1641 O O . GLY A 1 208 ? 9.346 5.775 -4.880 1.00 91.75 208 GLY A O 1
ATOM 1642 N N . LYS A 1 209 ? 10.234 5.833 -2.807 1.00 92.50 209 LYS A N 1
ATOM 1643 C CA . LYS A 1 209 ? 10.069 4.405 -2.507 1.00 92.50 209 LYS A CA 1
ATOM 1644 C C . LYS A 1 209 ? 8.596 4.112 -2.216 1.00 92.50 209 LYS A C 1
ATOM 1646 O O . LYS A 1 209 ? 7.920 4.943 -1.620 1.00 92.50 209 LYS A O 1
ATOM 1651 N N . GLY A 1 210 ? 8.133 2.925 -2.610 1.00 94.25 210 GLY A N 1
ATOM 1652 C CA . GLY A 1 210 ? 6.831 2.397 -2.192 1.00 94.25 210 GLY A CA 1
ATOM 1653 C C . GLY A 1 210 ? 5.965 1.821 -3.314 1.00 94.25 210 GLY A C 1
ATOM 1654 O O . GLY A 1 210 ? 4.993 1.137 -3.023 1.00 94.25 210 GLY A O 1
ATOM 1655 N N . LYS A 1 211 ? 6.288 2.090 -4.589 1.00 96.81 211 LYS A N 1
ATOM 1656 C CA . LYS A 1 211 ? 5.377 1.841 -5.726 1.00 96.81 211 LYS A CA 1
ATOM 1657 C C . LYS A 1 211 ? 5.056 0.358 -5.887 1.00 96.81 211 LYS A C 1
ATOM 1659 O O . LYS A 1 211 ? 3.894 -0.036 -5.826 1.00 96.81 211 LYS A O 1
ATOM 1664 N N . THR A 1 212 ? 6.107 -0.445 -6.025 1.00 93.62 212 THR A N 1
ATOM 1665 C CA . THR A 1 212 ? 6.030 -1.904 -6.121 1.00 93.62 212 THR A CA 1
ATOM 1666 C C . THR A 1 212 ? 5.493 -2.518 -4.833 1.00 93.62 212 THR A C 1
ATOM 1668 O O . THR A 1 212 ? 4.575 -3.325 -4.885 1.00 93.62 212 THR A O 1
ATOM 1671 N N . THR A 1 213 ? 5.965 -2.079 -3.662 1.00 94.12 213 THR A N 1
ATOM 1672 C CA . THR A 1 213 ? 5.488 -2.618 -2.375 1.00 94.12 213 THR A CA 1
ATOM 1673 C C . THR A 1 213 ? 4.004 -2.337 -2.131 1.00 94.12 213 THR A C 1
ATOM 1675 O O . THR A 1 213 ? 3.314 -3.178 -1.569 1.00 94.12 213 THR A O 1
ATOM 1678 N N . ALA A 1 214 ? 3.476 -1.195 -2.582 1.00 97.56 214 ALA A N 1
ATOM 1679 C CA . ALA A 1 214 ? 2.045 -0.904 -2.512 1.00 97.56 214 ALA A CA 1
ATOM 1680 C C . ALA A 1 214 ? 1.231 -1.791 -3.466 1.00 97.56 214 ALA A C 1
ATOM 1682 O O . ALA A 1 214 ? 0.159 -2.258 -3.089 1.00 97.56 214 ALA A O 1
ATOM 1683 N N . ALA A 1 215 ? 1.746 -2.065 -4.670 1.00 97.75 215 ALA A N 1
ATOM 1684 C CA . ALA A 1 215 ? 1.117 -3.006 -5.597 1.00 97.75 215 ALA A CA 1
ATOM 1685 C C . ALA A 1 215 ? 1.088 -4.433 -5.019 1.00 97.75 215 ALA A C 1
ATOM 1687 O O . ALA A 1 215 ? 0.050 -5.086 -5.039 1.00 97.75 215 ALA A O 1
ATOM 1688 N N . LEU A 1 216 ? 2.189 -4.883 -4.415 1.00 95.50 216 LEU A N 1
ATOM 1689 C CA . LEU A 1 216 ? 2.277 -6.181 -3.740 1.00 95.50 216 LEU A CA 1
ATOM 1690 C C . LEU A 1 216 ? 1.391 -6.258 -2.487 1.00 95.50 216 LEU A C 1
ATOM 1692 O O . LEU A 1 216 ? 0.776 -7.288 -2.232 1.00 95.50 216 LEU A O 1
ATOM 1696 N N . GLY A 1 217 ? 1.260 -5.166 -1.730 1.00 96.88 217 GLY A N 1
ATOM 1697 C CA . GLY A 1 217 ? 0.300 -5.080 -0.627 1.00 96.88 217 GLY A CA 1
ATOM 1698 C C . GLY A 1 217 ? -1.150 -5.228 -1.103 1.00 96.88 217 GLY A C 1
ATOM 1699 O O . GLY A 1 217 ? -1.959 -5.870 -0.434 1.00 96.88 217 GLY A O 1
ATOM 1700 N N . LEU A 1 218 ? -1.475 -4.692 -2.285 1.00 97.81 218 LEU A N 1
ATOM 1701 C CA . LEU A 1 218 ? -2.775 -4.911 -2.917 1.00 97.81 218 LEU A CA 1
ATOM 1702 C C . LEU A 1 218 ? -2.946 -6.362 -3.393 1.00 97.81 218 LEU A C 1
ATOM 1704 O O . LEU A 1 218 ? -4.027 -6.911 -3.207 1.00 97.81 218 LEU A O 1
ATOM 1708 N N . ALA A 1 219 ? -1.893 -7.005 -3.914 1.00 97.69 219 ALA A N 1
ATOM 1709 C CA . ALA A 1 219 ? -1.921 -8.439 -4.213 1.00 97.69 219 ALA A CA 1
ATOM 1710 C C . ALA A 1 219 ? -2.247 -9.264 -2.964 1.00 97.69 219 ALA A C 1
ATOM 1712 O O . ALA A 1 219 ? -3.167 -10.070 -2.994 1.00 97.69 219 ALA A O 1
ATOM 1713 N N . PHE A 1 220 ? -1.577 -9.003 -1.839 1.00 96.75 220 PHE A N 1
ATOM 1714 C CA . PHE A 1 220 ? -1.877 -9.671 -0.567 1.00 96.75 220 PHE A CA 1
ATOM 1715 C C . PHE A 1 220 ? -3.323 -9.459 -0.106 1.00 96.75 220 PHE A C 1
ATOM 1717 O O . PHE A 1 220 ? -3.954 -10.386 0.397 1.00 96.75 220 PHE A O 1
ATOM 1724 N N . ARG A 1 221 ? -3.875 -8.256 -0.301 1.00 97.50 221 ARG A N 1
ATOM 1725 C CA . ARG A 1 221 ? -5.292 -7.995 -0.019 1.00 97.50 221 ARG A CA 1
ATOM 1726 C C . ARG A 1 221 ? -6.219 -8.802 -0.930 1.00 97.50 221 ARG A C 1
ATOM 1728 O O . ARG A 1 221 ? -7.221 -9.303 -0.435 1.00 97.50 221 ARG A O 1
ATOM 1735 N N . ALA A 1 222 ? -5.897 -8.910 -2.218 1.00 97.50 222 ALA A N 1
ATOM 1736 C CA . ALA A 1 222 ? -6.663 -9.698 -3.180 1.00 97.50 222 ALA A CA 1
ATOM 1737 C C . ALA A 1 222 ? -6.640 -11.193 -2.816 1.00 97.50 222 ALA A C 1
ATOM 1739 O O . ALA A 1 222 ? -7.692 -11.822 -2.766 1.00 97.50 222 ALA A O 1
ATOM 1740 N N . LEU A 1 223 ? -5.472 -11.724 -2.438 1.00 96.06 223 LEU A N 1
ATOM 1741 C CA . LEU A 1 223 ? -5.334 -13.099 -1.948 1.00 96.06 223 LEU A CA 1
ATOM 1742 C C . LEU A 1 223 ? -6.229 -13.389 -0.737 1.00 96.06 223 LEU A C 1
ATOM 1744 O O . LEU A 1 223 ? -6.832 -14.451 -0.660 1.00 96.06 223 LEU A O 1
ATOM 1748 N N . GLY A 1 224 ? -6.343 -12.441 0.199 1.00 96.38 224 GLY A N 1
ATOM 1749 C CA . GLY A 1 224 ? -7.235 -12.563 1.359 1.00 96.38 224 GLY A CA 1
ATOM 1750 C C . GLY A 1 224 ? -8.733 -12.527 1.026 1.00 96.38 224 GLY A C 1
ATOM 1751 O O . GLY A 1 224 ? -9.550 -12.582 1.940 1.00 96.38 224 GLY A O 1
ATOM 1752 N N . GLN A 1 225 ? -9.085 -12.378 -0.252 1.00 96.75 225 GLN A N 1
ATOM 1753 C CA . GLN A 1 225 ? -10.444 -12.409 -0.799 1.00 96.75 225 GLN A CA 1
ATOM 1754 C C . GLN A 1 225 ? -10.577 -13.496 -1.880 1.00 96.75 225 GLN A C 1
ATOM 1756 O O . GLN A 1 225 ? -11.425 -13.385 -2.760 1.00 96.75 225 GLN A O 1
ATOM 1761 N N . ASP A 1 226 ? -9.702 -14.508 -1.844 1.00 96.31 226 ASP A N 1
ATOM 1762 C CA . ASP A 1 226 ? -9.681 -15.652 -2.765 1.00 96.31 226 ASP A CA 1
ATOM 1763 C C . ASP A 1 226 ? -9.503 -15.282 -4.250 1.00 96.31 226 ASP A C 1
ATOM 1765 O O . ASP A 1 226 ? -9.811 -16.071 -5.143 1.00 96.31 226 ASP A O 1
ATOM 1769 N N . LEU A 1 227 ? -8.967 -14.090 -4.523 1.00 97.25 227 LEU A N 1
ATOM 1770 C CA . LEU A 1 227 ? -8.702 -13.610 -5.876 1.00 97.25 227 LEU A CA 1
ATOM 1771 C C . LEU A 1 227 ? -7.329 -14.072 -6.372 1.00 97.25 227 LEU A C 1
ATOM 1773 O O . LEU A 1 227 ? -6.352 -14.100 -5.613 1.00 97.25 227 LEU A O 1
ATOM 1777 N N . ARG A 1 228 ? -7.222 -14.361 -7.671 1.00 97.81 228 ARG A N 1
ATOM 1778 C CA . ARG A 1 228 ? -5.955 -14.764 -8.299 1.00 97.81 228 ARG A CA 1
ATOM 1779 C C . ARG A 1 228 ? -5.216 -13.559 -8.873 1.00 97.81 228 ARG A C 1
ATOM 1781 O O . ARG A 1 228 ? -5.810 -12.679 -9.504 1.00 97.81 228 ARG A O 1
ATOM 1788 N N . VAL A 1 229 ? -3.892 -13.547 -8.704 1.00 98.50 229 VAL A N 1
ATOM 1789 C CA . VAL A 1 229 ? -3.038 -12.424 -9.111 1.00 98.50 229 VAL A CA 1
ATOM 1790 C C . VAL A 1 229 ? -2.020 -12.848 -10.166 1.00 98.50 229 VAL A C 1
ATOM 1792 O O . VAL A 1 229 ? -1.333 -13.852 -10.011 1.00 98.50 229 VAL A O 1
ATOM 1795 N N . GLY A 1 230 ? -1.889 -12.054 -11.226 1.00 98.00 230 GLY A N 1
ATOM 1796 C CA . GLY A 1 230 ? -0.810 -12.174 -12.205 1.00 98.00 230 GLY A CA 1
ATOM 1797 C C . GLY A 1 230 ? 0.140 -10.987 -12.088 1.00 98.00 230 GLY A C 1
ATOM 1798 O O . GLY A 1 230 ? -0.303 -9.844 -11.997 1.00 98.00 230 GLY A O 1
ATOM 1799 N N . ILE A 1 231 ? 1.449 -11.221 -12.078 1.00 96.31 231 ILE A N 1
ATOM 1800 C CA . ILE A 1 231 ? 2.457 -10.161 -11.974 1.00 96.31 231 ILE A CA 1
ATOM 1801 C C . ILE A 1 231 ? 3.437 -10.291 -13.130 1.00 96.31 231 ILE A C 1
ATOM 1803 O O . ILE A 1 231 ? 4.133 -11.294 -13.243 1.00 96.31 231 ILE A O 1
ATOM 1807 N N . VAL A 1 232 ? 3.545 -9.246 -13.946 1.00 95.00 232 VAL A N 1
ATOM 1808 C CA . VAL A 1 232 ? 4.579 -9.113 -14.974 1.00 95.00 232 VAL A CA 1
ATOM 1809 C C . VAL A 1 232 ? 5.548 -8.030 -14.534 1.00 95.00 232 VAL A C 1
ATOM 1811 O O . VAL A 1 232 ? 5.161 -6.875 -14.346 1.00 95.00 232 VAL A O 1
ATOM 1814 N N . GLN A 1 233 ? 6.809 -8.405 -14.341 1.00 91.50 233 GLN A N 1
ATOM 1815 C CA . GLN A 1 233 ? 7.872 -7.487 -13.950 1.00 91.50 233 GLN A CA 1
ATOM 1816 C C . GLN A 1 233 ? 8.715 -7.132 -15.164 1.00 91.50 233 GLN A C 1
ATOM 1818 O O . GLN A 1 233 ? 9.422 -7.982 -15.702 1.00 91.50 233 GLN A O 1
ATOM 1823 N N . PHE A 1 234 ? 8.660 -5.864 -15.558 1.00 88.94 234 PHE A N 1
ATOM 1824 C CA . PHE A 1 234 ? 9.486 -5.332 -16.629 1.00 88.94 234 PHE A CA 1
ATOM 1825 C C . PHE A 1 234 ? 10.856 -4.901 -16.081 1.00 88.94 234 PHE A C 1
ATOM 1827 O O . PHE A 1 234 ? 10.962 -4.456 -14.937 1.00 88.94 234 PHE A O 1
ATOM 1834 N N . ILE A 1 235 ? 11.913 -4.991 -16.899 1.00 72.06 235 ILE A N 1
ATOM 1835 C CA . ILE A 1 235 ? 13.292 -4.516 -16.619 1.00 72.06 235 ILE A CA 1
ATOM 1836 C C . ILE A 1 235 ? 14.035 -5.293 -15.516 1.00 72.06 235 ILE A C 1
ATOM 1838 O O . ILE A 1 235 ? 15.261 -5.383 -15.553 1.00 72.06 235 ILE A O 1
ATOM 1842 N N . LYS A 1 236 ? 13.345 -5.877 -14.530 1.00 67.19 236 LYS A N 1
ATOM 1843 C CA . LYS A 1 236 ? 13.986 -6.698 -13.495 1.00 67.19 236 LYS A CA 1
ATOM 1844 C C . LYS A 1 236 ? 14.661 -7.908 -14.146 1.00 67.19 236 LYS A C 1
ATOM 1846 O O . LYS A 1 236 ? 14.011 -8.700 -14.814 1.00 67.19 236 LYS A O 1
ATOM 1851 N N . GLY A 1 237 ? 15.977 -8.004 -13.961 1.00 58.19 237 GLY A N 1
ATOM 1852 C CA . GLY A 1 237 ? 16.786 -9.129 -14.430 1.00 58.19 237 GLY A CA 1
ATOM 1853 C C . GLY A 1 237 ? 16.581 -10.369 -13.570 1.00 58.19 237 GLY A C 1
ATOM 1854 O O . GLY A 1 237 ? 15.794 -10.352 -12.626 1.00 58.19 237 GLY A O 1
ATOM 1855 N N . ALA A 1 238 ? 17.374 -11.410 -13.821 1.00 53.78 238 ALA A N 1
ATOM 1856 C CA . ALA A 1 238 ? 17.343 -12.693 -13.107 1.00 53.78 238 ALA A CA 1
ATOM 1857 C C . ALA A 1 238 ? 17.710 -12.637 -11.601 1.00 53.78 238 ALA A C 1
ATOM 1859 O O . ALA A 1 238 ? 17.989 -13.673 -10.997 1.00 53.78 238 ALA A O 1
ATOM 1860 N N . ILE A 1 239 ? 17.748 -11.452 -10.979 1.00 56.56 239 ILE A N 1
ATOM 1861 C CA . ILE A 1 239 ? 18.023 -11.307 -9.547 1.00 56.56 239 ILE A CA 1
ATOM 1862 C C . ILE A 1 239 ? 16.782 -11.781 -8.777 1.00 56.56 239 ILE A C 1
ATOM 1864 O O . ILE A 1 239 ? 15.717 -11.176 -8.924 1.00 56.56 239 ILE A O 1
ATOM 1868 N N . PRO A 1 240 ? 16.896 -12.832 -7.944 1.00 62.12 240 PRO A N 1
ATOM 1869 C CA . PRO A 1 240 ? 15.773 -13.332 -7.165 1.00 62.12 240 PRO A CA 1
ATOM 1870 C C . PRO A 1 240 ? 15.249 -12.239 -6.233 1.00 62.12 240 PRO A C 1
ATOM 1872 O O . PRO A 1 240 ? 16.008 -11.669 -5.450 1.00 62.12 240 PRO A O 1
ATOM 1875 N N . THR A 1 241 ? 13.953 -11.958 -6.312 1.00 76.44 241 THR A N 1
ATOM 1876 C CA . THR A 1 241 ? 13.277 -11.050 -5.382 1.00 76.44 241 THR A CA 1
ATOM 1877 C C . THR A 1 241 ? 12.764 -11.840 -4.180 1.00 76.44 241 THR A C 1
ATOM 1879 O O . THR A 1 241 ? 12.369 -13.006 -4.321 1.00 76.44 241 THR A O 1
ATOM 1882 N N . GLY A 1 242 ? 12.776 -11.235 -2.987 1.00 82.12 242 GLY A N 1
ATOM 1883 C CA . GLY A 1 242 ? 12.232 -11.874 -1.786 1.00 82.12 242 GLY A CA 1
ATOM 1884 C C . GLY A 1 242 ? 10.763 -12.276 -1.958 1.00 82.12 242 GLY A C 1
ATOM 1885 O O . GLY A 1 242 ? 10.338 -13.317 -1.461 1.00 82.12 242 GLY A O 1
ATOM 1886 N N . GLU A 1 243 ? 10.005 -11.503 -2.734 1.00 86.19 243 GLU A N 1
ATOM 1887 C CA . GLU A 1 243 ? 8.593 -11.746 -3.009 1.00 86.19 243 GLU A CA 1
ATOM 1888 C C . GLU A 1 243 ? 8.373 -12.968 -3.905 1.00 86.19 243 GLU A C 1
ATOM 1890 O O . GLU A 1 243 ? 7.538 -13.809 -3.577 1.00 86.19 243 GLU A O 1
ATOM 1895 N N . ALA A 1 244 ? 9.159 -13.133 -4.975 1.00 85.00 244 ALA A N 1
ATOM 1896 C CA . ALA A 1 244 ? 9.076 -14.322 -5.828 1.00 85.00 244 ALA A CA 1
ATOM 1897 C C . ALA A 1 244 ? 9.460 -15.602 -5.067 1.00 85.00 244 ALA A C 1
ATOM 1899 O O . ALA A 1 244 ? 8.826 -16.648 -5.232 1.00 85.00 244 ALA A O 1
ATOM 1900 N N . ALA A 1 245 ? 10.468 -15.517 -4.190 1.00 87.12 245 ALA A N 1
ATOM 1901 C CA . ALA A 1 245 ? 10.845 -16.629 -3.323 1.00 87.12 245 ALA A CA 1
ATOM 1902 C C . ALA A 1 245 ? 9.701 -17.016 -2.371 1.00 87.12 245 ALA A C 1
ATOM 1904 O O . ALA A 1 245 ? 9.393 -18.201 -2.237 1.00 87.12 245 ALA A O 1
ATOM 1905 N N . LEU A 1 246 ? 9.038 -16.026 -1.762 1.00 90.38 246 LEU A N 1
ATOM 1906 C CA . LEU A 1 246 ? 7.921 -16.247 -0.845 1.00 90.38 246 LEU A CA 1
ATOM 1907 C C . LEU A 1 246 ? 6.702 -16.860 -1.547 1.00 90.38 246 LEU A C 1
ATOM 1909 O O . LEU A 1 246 ? 6.125 -17.815 -1.030 1.00 90.38 246 LEU A O 1
ATOM 1913 N N . VAL A 1 247 ? 6.343 -16.352 -2.732 1.00 90.62 247 VAL A N 1
ATOM 1914 C CA . VAL A 1 247 ? 5.244 -16.890 -3.552 1.00 90.62 247 VAL A CA 1
ATOM 1915 C C . VAL A 1 247 ? 5.455 -18.374 -3.830 1.00 90.62 247 VAL A C 1
ATOM 1917 O O . VAL A 1 247 ? 4.550 -19.175 -3.598 1.00 90.62 247 VAL A O 1
ATOM 1920 N N . LYS A 1 248 ? 6.670 -18.760 -4.240 1.00 89.56 248 LYS A N 1
ATOM 1921 C CA . LYS A 1 248 ? 7.021 -20.162 -4.492 1.00 89.56 248 LYS A CA 1
ATOM 1922 C C . LYS A 1 248 ? 7.022 -21.002 -3.215 1.00 89.56 248 LYS A C 1
ATOM 1924 O O . LYS A 1 248 ? 6.505 -22.113 -3.222 1.00 89.56 248 LYS A O 1
ATOM 1929 N N . GLN A 1 249 ? 7.610 -20.492 -2.131 1.00 93.44 249 GLN A N 1
ATOM 1930 C CA . GLN A 1 249 ? 7.725 -21.219 -0.865 1.00 93.44 249 GLN A CA 1
ATOM 1931 C C . GLN A 1 249 ? 6.355 -21.540 -0.258 1.00 93.44 249 GLN A C 1
ATOM 1933 O O . GLN A 1 249 ? 6.170 -22.622 0.293 1.00 93.44 249 GLN A O 1
ATOM 1938 N N . LEU A 1 250 ? 5.416 -20.599 -0.341 1.00 93.75 250 LEU A N 1
ATOM 1939 C CA . LEU A 1 250 ? 4.080 -20.737 0.234 1.00 93.75 250 LEU A CA 1
ATOM 1940 C C . LEU A 1 250 ? 3.036 -21.244 -0.768 1.00 93.75 250 LEU A C 1
ATOM 1942 O O . LEU A 1 250 ? 1.884 -21.420 -0.385 1.00 93.75 250 LEU A O 1
ATOM 1946 N N . ASN A 1 251 ? 3.425 -21.479 -2.027 1.00 92.44 251 ASN A N 1
ATOM 1947 C CA . ASN A 1 251 ? 2.523 -21.868 -3.110 1.00 92.44 251 ASN A CA 1
ATOM 1948 C C . ASN A 1 251 ? 1.295 -20.938 -3.209 1.00 92.44 251 ASN A C 1
ATOM 1950 O O . ASN A 1 251 ? 0.152 -21.393 -3.281 1.00 92.44 251 ASN A O 1
ATOM 1954 N N . LEU A 1 252 ? 1.536 -19.623 -3.143 1.00 93.06 252 LEU A N 1
ATOM 1955 C CA . LEU A 1 252 ? 0.471 -18.620 -3.240 1.00 93.06 252 LEU A CA 1
ATOM 1956 C C . LEU A 1 252 ? -0.124 -18.623 -4.657 1.00 93.06 252 LEU A C 1
ATOM 1958 O O . LEU A 1 252 ? 0.625 -18.852 -5.609 1.00 93.06 252 LEU A O 1
ATOM 1962 N N . PRO A 1 253 ? -1.423 -18.307 -4.842 1.00 93.81 253 PRO A N 1
ATOM 1963 C CA . PRO A 1 253 ? -2.044 -18.213 -6.164 1.00 93.81 253 PRO A CA 1
ATOM 1964 C C . PRO A 1 253 ? -1.674 -16.882 -6.849 1.00 93.81 253 PRO A C 1
ATOM 1966 O O . PRO A 1 253 ? -2.525 -16.067 -7.211 1.00 93.81 253 PRO A O 1
ATOM 1969 N N . ILE A 1 254 ? -0.365 -16.665 -6.983 1.00 95.94 254 ILE A N 1
ATOM 1970 C CA . ILE A 1 254 ? 0.263 -15.560 -7.691 1.00 95.94 254 ILE A CA 1
ATOM 1971 C C . ILE A 1 254 ? 1.156 -16.157 -8.776 1.00 95.94 254 ILE A C 1
ATOM 1973 O O . ILE A 1 254 ? 2.141 -16.826 -8.467 1.00 95.94 254 ILE A O 1
ATOM 1977 N N . ASP A 1 255 ? 0.863 -15.847 -10.033 1.00 94.31 255 ASP A N 1
ATOM 1978 C CA . ASP A 1 255 ? 1.749 -16.181 -11.145 1.00 94.31 255 ASP A CA 1
ATOM 1979 C C . ASP A 1 255 ? 2.678 -14.993 -11.418 1.00 94.31 255 ASP A C 1
ATOM 1981 O O . ASP A 1 255 ? 2.232 -13.912 -11.810 1.00 94.31 255 ASP A O 1
ATOM 1985 N N . MET A 1 256 ? 3.977 -15.172 -11.156 1.00 91.12 256 MET A N 1
ATOM 1986 C CA . MET A 1 256 ? 4.995 -14.134 -11.339 1.00 91.12 256 MET A CA 1
ATOM 1987 C C . MET A 1 256 ? 5.866 -14.417 -12.563 1.00 91.12 256 MET A C 1
ATOM 1989 O O . MET A 1 256 ? 6.558 -15.432 -12.626 1.00 91.12 256 MET A O 1
ATOM 1993 N N . PHE A 1 257 ? 5.885 -13.466 -13.492 1.00 89.25 257 PHE A N 1
ATOM 1994 C CA . PHE A 1 257 ? 6.677 -13.491 -14.714 1.00 89.25 257 PHE A CA 1
ATOM 1995 C C . PHE A 1 257 ? 7.730 -12.384 -14.646 1.00 89.25 257 PHE A C 1
ATOM 1997 O O . PHE A 1 257 ? 7.417 -11.195 -14.742 1.00 89.25 257 PHE A O 1
ATOM 2004 N N . THR A 1 258 ? 8.990 -12.772 -14.465 1.00 82.12 258 THR A N 1
ATOM 2005 C CA . THR A 1 258 ? 10.132 -11.852 -14.512 1.00 82.12 258 THR A CA 1
ATOM 2006 C C . THR A 1 258 ? 10.741 -11.930 -15.906 1.00 82.12 258 THR A C 1
ATOM 2008 O O . THR A 1 258 ? 11.435 -12.890 -16.232 1.00 82.12 258 THR A O 1
ATOM 2011 N N . LEU A 1 259 ? 10.417 -10.947 -16.745 1.00 70.31 259 LEU A N 1
ATOM 2012 C CA . LEU A 1 259 ? 10.801 -10.908 -18.154 1.00 70.31 259 LEU A CA 1
ATOM 2013 C C . LEU A 1 259 ? 11.656 -9.649 -18.369 1.00 70.31 259 LEU A C 1
ATOM 2015 O O . LEU A 1 259 ? 11.150 -8.526 -18.408 1.00 70.31 259 LEU A O 1
ATOM 2019 N N . GLY A 1 260 ? 12.978 -9.831 -18.404 1.00 60.34 260 GLY A N 1
ATOM 2020 C CA . GLY A 1 260 ? 13.952 -8.740 -18.382 1.00 60.34 260 GLY A CA 1
ATOM 2021 C C . GLY A 1 260 ? 15.396 -9.231 -18.249 1.00 60.34 260 GLY A C 1
ATOM 2022 O O . GLY A 1 260 ? 15.658 -10.204 -17.546 1.00 60.34 260 GLY A O 1
ATOM 2023 N N . ASP A 1 261 ? 16.343 -8.517 -18.864 1.00 56.06 261 ASP A N 1
ATOM 2024 C CA . ASP A 1 261 ? 17.788 -8.796 -18.756 1.00 56.06 261 ASP A CA 1
ATOM 2025 C C . ASP A 1 261 ? 18.469 -8.032 -17.600 1.00 56.06 261 ASP A C 1
ATOM 2027 O O . ASP A 1 261 ? 19.672 -8.154 -17.371 1.00 56.06 261 ASP A O 1
ATOM 2031 N N . GLY A 1 262 ? 17.709 -7.250 -16.827 1.00 57.81 262 GLY A N 1
ATOM 2032 C CA . GLY A 1 262 ? 18.241 -6.350 -15.803 1.00 57.81 262 GLY A CA 1
ATOM 2033 C C . GLY A 1 262 ? 18.223 -4.890 -16.233 1.00 57.81 262 GLY A C 1
ATOM 2034 O O . GLY A 1 262 ? 17.711 -4.525 -17.288 1.00 57.81 262 GLY A O 1
ATOM 2035 N N . PHE A 1 263 ? 18.763 -4.021 -15.376 1.00 50.88 263 PHE A N 1
ATOM 2036 C CA . PHE A 1 263 ? 18.826 -2.597 -15.680 1.00 50.88 263 PHE A CA 1
ATOM 2037 C C . PHE A 1 263 ? 19.679 -2.327 -16.930 1.00 50.88 263 PHE A C 1
ATOM 2039 O O . PHE A 1 263 ? 20.835 -2.742 -17.016 1.00 50.88 263 PHE A O 1
ATOM 2046 N N . THR A 1 264 ? 19.130 -1.510 -17.826 1.00 48.59 264 THR A N 1
ATOM 2047 C CA . THR A 1 264 ? 19.674 -1.112 -19.138 1.00 48.59 264 THR A CA 1
ATOM 2048 C C . THR A 1 264 ? 21.014 -0.369 -19.100 1.00 48.59 264 THR A C 1
ATOM 2050 O O . THR A 1 264 ? 21.598 -0.089 -20.139 1.00 48.59 264 THR A O 1
ATOM 2053 N N . TRP A 1 265 ? 21.540 -0.035 -17.916 1.00 48.38 265 TRP A N 1
ATOM 2054 C CA . TRP A 1 265 ? 22.879 0.553 -17.780 1.00 48.38 265 TRP A CA 1
ATOM 2055 C C . TRP A 1 265 ? 23.996 -0.471 -18.042 1.00 48.38 265 TRP A C 1
ATOM 2057 O O . TRP A 1 265 ? 25.114 -0.070 -18.352 1.00 48.38 265 TRP A O 1
ATOM 2067 N N . ASN A 1 266 ? 23.694 -1.773 -17.934 1.00 47.97 266 ASN A N 1
ATOM 2068 C CA . ASN A 1 266 ? 24.658 -2.856 -18.156 1.00 47.97 266 ASN A CA 1
ATOM 2069 C C . ASN A 1 266 ? 24.580 -3.470 -19.564 1.00 47.97 266 ASN A C 1
ATOM 2071 O O . ASN A 1 266 ? 25.552 -4.081 -20.003 1.00 47.97 266 ASN A O 1
ATOM 2075 N N . THR A 1 267 ? 23.470 -3.282 -20.283 1.00 51.53 267 THR A N 1
ATOM 2076 C CA . THR A 1 267 ? 23.258 -3.836 -21.627 1.00 51.53 267 THR A CA 1
ATOM 2077 C C . THR A 1 267 ? 23.204 -2.690 -22.632 1.00 51.53 267 THR A C 1
ATOM 2079 O O . THR A 1 267 ? 22.232 -1.949 -22.695 1.00 51.53 267 THR A O 1
ATOM 2082 N N . GLN A 1 268 ? 24.250 -2.516 -23.442 1.00 61.19 268 GLN A N 1
ATOM 2083 C CA . GLN A 1 268 ? 24.302 -1.477 -24.484 1.00 61.19 268 GLN A CA 1
ATOM 2084 C C . GLN A 1 268 ? 23.494 -1.856 -25.747 1.00 61.19 268 GLN A C 1
ATOM 2086 O O . GLN A 1 268 ? 23.874 -1.484 -26.855 1.00 61.19 268 GLN A O 1
ATOM 2091 N N . ASN A 1 269 ? 22.398 -2.612 -25.611 1.00 77.81 269 ASN A N 1
ATOM 2092 C CA . ASN A 1 269 ? 21.622 -3.118 -26.743 1.00 77.81 269 ASN A CA 1
ATOM 2093 C C . ASN A 1 269 ? 20.132 -2.764 -26.628 1.00 77.81 269 ASN A C 1
ATOM 2095 O O . ASN A 1 269 ? 19.326 -3.508 -26.075 1.00 77.81 269 ASN A O 1
ATOM 2099 N N . ARG A 1 270 ? 19.767 -1.628 -27.229 1.00 83.06 270 ARG A N 1
ATOM 2100 C CA . ARG A 1 270 ? 18.381 -1.149 -27.296 1.00 83.06 270 ARG A CA 1
ATOM 2101 C C . ARG A 1 270 ? 17.449 -2.118 -28.030 1.00 83.06 270 ARG A C 1
ATOM 2103 O O . ARG A 1 270 ? 16.280 -2.196 -27.672 1.00 83.06 270 ARG A O 1
ATOM 2110 N N . GLU A 1 271 ? 17.923 -2.812 -29.063 1.00 86.56 271 GLU A N 1
ATOM 2111 C CA . GLU A 1 271 ? 17.085 -3.749 -29.826 1.00 86.56 271 GLU A CA 1
ATOM 2112 C C . GLU A 1 271 ? 16.662 -4.933 -28.956 1.00 86.56 271 GLU A C 1
ATOM 2114 O O . GLU A 1 271 ? 15.501 -5.335 -28.977 1.00 86.56 271 GLU A O 1
ATOM 2119 N N . GLN A 1 272 ? 17.584 -5.426 -28.128 1.00 83.12 272 GLN A N 1
ATOM 2120 C CA . GLN A 1 272 ? 17.303 -6.464 -27.143 1.00 83.12 272 GLN A CA 1
ATOM 2121 C C . GLN A 1 272 ? 16.326 -5.974 -26.065 1.00 83.12 272 GLN A C 1
ATOM 2123 O O . GLN A 1 272 ? 15.345 -6.659 -25.793 1.00 83.12 272 GLN A O 1
ATOM 2128 N N . ASP A 1 273 ? 16.523 -4.770 -25.514 1.00 84.25 273 ASP A N 1
ATOM 2129 C CA . ASP A 1 273 ? 15.589 -4.184 -24.538 1.00 84.25 273 ASP A CA 1
ATOM 2130 C C . ASP A 1 273 ? 14.158 -4.074 -25.098 1.00 84.25 273 ASP A C 1
ATOM 2132 O O . ASP A 1 273 ? 13.183 -4.365 -24.401 1.00 84.25 273 ASP A O 1
ATOM 2136 N N . VAL A 1 274 ? 14.027 -3.665 -26.367 1.00 90.06 274 VAL A N 1
ATOM 2137 C CA . VAL A 1 274 ? 12.741 -3.597 -27.078 1.00 90.06 274 VAL A CA 1
ATOM 2138 C C . VAL A 1 274 ? 12.141 -4.994 -27.232 1.00 90.06 274 VAL A C 1
ATOM 2140 O O . VAL A 1 274 ? 10.970 -5.185 -26.912 1.00 90.06 274 VAL A O 1
ATOM 2143 N N . ALA A 1 275 ? 12.923 -5.977 -27.683 1.00 89.44 275 ALA A N 1
ATOM 2144 C CA . ALA A 1 275 ? 12.448 -7.346 -27.864 1.00 89.44 275 ALA A CA 1
ATOM 2145 C C . ALA A 1 275 ? 11.943 -7.955 -26.545 1.00 89.44 275 ALA A C 1
ATOM 2147 O O . ALA A 1 275 ? 10.828 -8.476 -26.491 1.00 89.44 275 ALA A O 1
ATOM 2148 N N . THR A 1 276 ? 12.708 -7.814 -25.461 1.00 87.69 276 THR A N 1
ATOM 2149 C CA . THR A 1 276 ? 12.333 -8.319 -24.135 1.00 87.69 276 THR A CA 1
ATOM 2150 C C . THR A 1 276 ? 11.101 -7.594 -23.580 1.00 87.69 276 THR A C 1
ATOM 2152 O O . THR A 1 276 ? 10.215 -8.226 -23.003 1.00 87.69 276 THR A O 1
ATOM 2155 N N . ALA A 1 277 ? 10.983 -6.278 -23.797 1.00 91.12 277 ALA A N 1
ATOM 2156 C CA . ALA A 1 277 ? 9.792 -5.521 -23.413 1.00 91.12 277 ALA A CA 1
ATOM 2157 C C . ALA A 1 277 ? 8.533 -5.971 -24.172 1.00 91.12 277 ALA A C 1
ATOM 2159 O O . ALA A 1 277 ? 7.461 -6.060 -23.571 1.00 91.12 277 ALA A O 1
ATOM 2160 N N . LEU A 1 278 ? 8.655 -6.272 -25.469 1.00 92.69 278 LEU A N 1
ATOM 2161 C CA . LEU A 1 278 ? 7.554 -6.791 -26.282 1.00 92.69 278 LEU A CA 1
ATOM 2162 C C . LEU A 1 278 ? 7.126 -8.191 -25.824 1.00 92.69 278 LEU A C 1
ATOM 2164 O O . LEU A 1 278 ? 5.934 -8.424 -25.663 1.00 92.69 278 LEU A O 1
ATOM 2168 N N . GLN A 1 279 ? 8.069 -9.080 -25.508 1.00 91.44 279 GLN A N 1
ATOM 2169 C CA . GLN A 1 279 ? 7.763 -10.404 -24.946 1.00 91.44 279 GLN A CA 1
ATOM 2170 C C . GLN A 1 279 ? 7.061 -10.311 -23.583 1.00 91.44 279 GLN A C 1
ATOM 2172 O O . GLN A 1 279 ? 6.063 -10.988 -23.334 1.00 91.44 279 GLN A O 1
ATOM 2177 N N . ALA A 1 280 ? 7.543 -9.432 -22.698 1.00 93.12 280 ALA A N 1
ATOM 2178 C CA . ALA A 1 280 ? 6.881 -9.159 -21.424 1.00 93.12 280 ALA A CA 1
ATOM 2179 C C . ALA A 1 280 ? 5.457 -8.622 -21.628 1.00 93.12 280 ALA A C 1
ATOM 2181 O O . ALA A 1 280 ? 4.529 -8.980 -20.900 1.00 93.12 280 ALA A O 1
ATOM 2182 N N . TRP A 1 281 ? 5.270 -7.790 -22.651 1.00 96.12 281 TRP A N 1
ATOM 2183 C CA . TRP A 1 281 ? 3.964 -7.266 -23.008 1.00 96.12 281 TRP A CA 1
ATOM 2184 C C . TRP A 1 281 ? 3.019 -8.336 -23.568 1.00 96.12 281 TRP A C 1
ATOM 2186 O O . TRP A 1 281 ? 1.854 -8.355 -23.183 1.00 96.12 281 TRP A O 1
ATOM 2196 N N . GLU A 1 282 ? 3.495 -9.262 -24.400 1.00 95.50 282 GLU A N 1
ATOM 2197 C CA . GLU A 1 282 ? 2.697 -10.405 -24.871 1.00 95.50 282 GLU A CA 1
ATOM 2198 C C . GLU A 1 282 ? 2.173 -11.242 -23.698 1.00 95.50 282 GLU A C 1
ATOM 2200 O O . GLU A 1 282 ? 0.982 -11.560 -23.640 1.00 95.50 282 GLU A O 1
ATOM 2205 N N . GLN A 1 283 ? 3.028 -11.512 -22.706 1.00 95.88 283 GLN A N 1
ATOM 2206 C CA . GLN A 1 283 ? 2.615 -12.187 -21.477 1.00 95.88 283 GLN A CA 1
ATOM 2207 C C . GLN A 1 283 ? 1.562 -11.375 -20.711 1.00 95.88 283 GLN A C 1
ATOM 2209 O O . GLN A 1 283 ? 0.564 -11.937 -20.260 1.00 95.88 283 GLN A O 1
ATOM 2214 N N . ALA A 1 284 ? 1.743 -10.058 -20.575 1.00 97.31 284 ALA A N 1
ATOM 2215 C CA . ALA A 1 284 ? 0.759 -9.191 -19.929 1.00 97.31 284 ALA A CA 1
ATOM 2216 C C . ALA A 1 284 ? -0.597 -9.233 -20.650 1.00 97.31 284 ALA A C 1
ATOM 2218 O O . ALA A 1 284 ? -1.628 -9.394 -20.000 1.00 97.31 284 ALA A O 1
ATOM 2219 N N . VAL A 1 285 ? -0.603 -9.155 -21.983 1.00 97.75 285 VAL A N 1
ATOM 2220 C CA . VAL A 1 285 ? -1.818 -9.244 -22.804 1.00 97.75 285 VAL A CA 1
ATOM 2221 C C . VAL A 1 285 ? -2.520 -10.585 -22.607 1.00 97.75 285 VAL A C 1
ATOM 2223 O O . VAL A 1 285 ? -3.743 -10.597 -22.467 1.00 97.75 285 VAL A O 1
ATOM 2226 N N . ALA A 1 286 ? -1.787 -11.699 -22.534 1.00 97.38 286 ALA A N 1
ATOM 2227 C CA . ALA A 1 286 ? -2.383 -13.003 -22.246 1.00 97.38 286 ALA A CA 1
ATOM 2228 C C . ALA A 1 286 ? -3.125 -13.002 -20.895 1.00 97.38 286 ALA A C 1
ATOM 2230 O O . ALA A 1 286 ? -4.285 -13.405 -20.826 1.00 97.38 286 ALA A O 1
ATOM 2231 N N . LEU A 1 287 ? -2.506 -12.457 -19.842 1.00 97.75 287 LEU A N 1
ATOM 2232 C CA . LEU A 1 287 ? -3.117 -12.368 -18.510 1.00 97.75 287 LEU A CA 1
ATOM 2233 C C . LEU A 1 287 ? -4.324 -11.415 -18.455 1.00 97.75 287 LEU A C 1
ATOM 2235 O O . LEU A 1 287 ? -5.297 -11.671 -17.744 1.00 97.75 287 LEU A O 1
ATOM 2239 N N . LEU A 1 288 ? -4.286 -10.312 -19.212 1.00 97.62 288 LEU A N 1
ATOM 2240 C CA . LEU A 1 288 ? -5.409 -9.371 -19.300 1.00 97.62 288 LEU A CA 1
ATOM 2241 C C . LEU A 1 288 ? -6.681 -10.046 -19.843 1.00 97.62 288 LEU A C 1
ATOM 2243 O O . LEU A 1 288 ? -7.784 -9.696 -19.416 1.00 97.62 288 LEU A O 1
ATOM 2247 N N . HIS A 1 289 ? -6.537 -11.030 -20.735 1.00 96.38 289 HIS A N 1
ATOM 2248 C CA . HIS A 1 289 ? -7.656 -11.755 -21.346 1.00 96.38 289 HIS A CA 1
ATOM 2249 C C . HIS A 1 289 ? -8.050 -13.037 -20.604 1.00 96.38 289 HIS A C 1
ATOM 2251 O O . HIS A 1 289 ? -9.177 -13.500 -20.768 1.00 96.38 289 HIS A O 1
ATOM 2257 N N . ASP A 1 290 ? -7.164 -13.597 -19.783 1.00 97.56 290 ASP A N 1
ATOM 2258 C CA . ASP A 1 290 ? -7.425 -14.841 -19.062 1.00 97.56 290 ASP A CA 1
ATOM 2259 C C . ASP A 1 290 ? -8.431 -14.623 -17.911 1.00 97.56 290 ASP A C 1
ATOM 2261 O O . ASP A 1 290 ? -8.129 -13.886 -16.967 1.00 97.56 290 ASP A O 1
ATOM 2265 N N . PRO A 1 291 ? -9.623 -15.256 -17.947 1.00 97.12 291 PRO A N 1
ATOM 2266 C CA . PRO A 1 291 ? -10.651 -15.081 -16.926 1.00 97.12 291 PRO A CA 1
ATOM 2267 C C . PRO A 1 291 ? -10.242 -15.580 -15.535 1.00 97.12 291 PRO A C 1
ATOM 2269 O O . PRO A 1 291 ? -10.918 -15.226 -14.574 1.00 97.12 291 PRO A O 1
ATOM 2272 N N . ALA A 1 292 ? -9.169 -16.366 -15.408 1.00 97.25 292 ALA A N 1
ATOM 2273 C CA . ALA A 1 292 ? -8.707 -16.901 -14.133 1.00 97.25 292 ALA A CA 1
ATOM 2274 C C . ALA A 1 292 ? -8.089 -15.848 -13.203 1.00 97.25 292 ALA A C 1
ATOM 2276 O O . ALA A 1 292 ? -7.925 -16.142 -12.024 1.00 97.25 292 ALA A O 1
ATOM 2277 N N . TYR A 1 293 ? -7.717 -14.666 -13.709 1.00 98.31 293 TYR A N 1
ATOM 2278 C CA . TYR A 1 293 ? -7.092 -13.605 -12.914 1.00 98.31 293 TYR A CA 1
ATOM 2279 C C . TYR A 1 293 ? -8.052 -12.461 -12.617 1.00 98.31 293 TYR A C 1
ATOM 2281 O O . TYR A 1 293 ? -8.776 -12.003 -13.504 1.00 98.31 293 TYR A O 1
ATOM 2289 N N . ASP A 1 294 ? -7.954 -11.907 -11.416 1.00 98.38 294 ASP A N 1
ATOM 2290 C CA . ASP A 1 294 ? -8.777 -10.780 -10.962 1.00 98.38 294 ASP A CA 1
ATOM 2291 C C . ASP A 1 294 ? -7.957 -9.494 -10.805 1.00 98.38 294 ASP A C 1
ATOM 2293 O O . ASP A 1 294 ? -8.483 -8.382 -10.908 1.00 98.38 294 ASP A O 1
ATOM 2297 N N . LEU A 1 295 ? -6.647 -9.641 -10.589 1.00 98.75 295 LEU A N 1
ATOM 2298 C CA . LEU A 1 295 ? -5.698 -8.545 -10.442 1.00 98.75 295 LEU A CA 1
ATOM 2299 C C . LEU A 1 295 ? -4.426 -8.816 -11.247 1.00 98.75 295 LEU A C 1
ATOM 2301 O O . LEU A 1 295 ? -3.732 -9.800 -11.002 1.00 98.75 295 LEU A O 1
ATOM 2305 N N . ILE A 1 296 ? -4.075 -7.894 -12.143 1.00 98.75 296 ILE A N 1
ATOM 2306 C CA . ILE A 1 296 ? -2.803 -7.903 -12.870 1.00 98.75 296 ILE A CA 1
ATOM 2307 C C . ILE A 1 296 ? -1.913 -6.754 -12.401 1.00 98.75 296 ILE A C 1
ATOM 2309 O O . ILE A 1 296 ? -2.343 -5.602 -12.357 1.00 98.75 296 ILE A O 1
ATOM 2313 N N . ILE A 1 297 ? -0.655 -7.046 -12.081 1.00 98.56 297 ILE A N 1
ATOM 2314 C CA . ILE A 1 297 ? 0.362 -6.047 -11.742 1.00 98.56 297 ILE A CA 1
ATOM 2315 C C . ILE A 1 297 ? 1.389 -5.979 -12.870 1.00 98.56 297 ILE A C 1
ATOM 2317 O O . ILE A 1 297 ? 2.069 -6.956 -13.164 1.00 98.56 297 ILE A O 1
ATOM 2321 N N . LEU A 1 298 ? 1.521 -4.800 -13.468 1.00 98.06 298 LEU A N 1
ATOM 2322 C CA . LEU A 1 298 ? 2.506 -4.459 -14.490 1.00 98.06 298 LEU A CA 1
ATOM 2323 C C . LEU A 1 298 ? 3.604 -3.621 -13.823 1.00 98.06 298 LEU A C 1
ATOM 2325 O O . LEU A 1 298 ? 3.562 -2.385 -13.804 1.00 98.06 298 LEU A O 1
ATOM 2329 N N . ASP A 1 299 ? 4.545 -4.313 -13.182 1.00 96.00 299 ASP A N 1
ATOM 2330 C CA . ASP A 1 299 ? 5.586 -3.697 -12.360 1.00 96.00 299 ASP A CA 1
ATOM 2331 C C . ASP A 1 299 ? 6.675 -3.075 -13.250 1.00 96.00 299 ASP A C 1
ATOM 2333 O O . ASP A 1 299 ? 7.199 -3.721 -14.152 1.00 96.00 299 ASP A O 1
ATOM 2337 N N . GLU A 1 300 ? 7.006 -1.809 -12.995 1.00 93.62 300 GLU A N 1
ATOM 2338 C CA . GLU A 1 300 ? 7.982 -0.985 -13.726 1.00 93.62 300 GLU A CA 1
ATOM 2339 C C . GLU A 1 300 ? 7.664 -0.710 -15.213 1.00 93.62 300 GLU A C 1
ATOM 2341 O O . GLU A 1 300 ? 8.493 -0.153 -15.939 1.00 93.62 300 GLU A O 1
ATOM 2346 N N . LEU A 1 301 ? 6.430 -0.970 -15.665 1.00 96.69 301 LEU A N 1
ATOM 2347 C CA . LEU A 1 301 ? 5.976 -0.654 -17.028 1.00 96.69 301 LEU A CA 1
ATOM 2348 C C . LEU A 1 301 ? 6.131 0.838 -17.381 1.00 96.69 301 LEU A C 1
ATOM 2350 O O . LEU A 1 301 ? 6.473 1.175 -18.514 1.00 96.69 301 LEU A O 1
ATOM 2354 N N . ASN A 1 302 ? 5.951 1.752 -16.420 1.00 96.38 302 ASN A N 1
ATOM 2355 C CA . ASN A 1 302 ? 6.147 3.187 -16.672 1.00 96.38 302 ASN A CA 1
ATOM 2356 C C . ASN A 1 302 ? 7.566 3.507 -17.172 1.00 96.38 302 ASN A C 1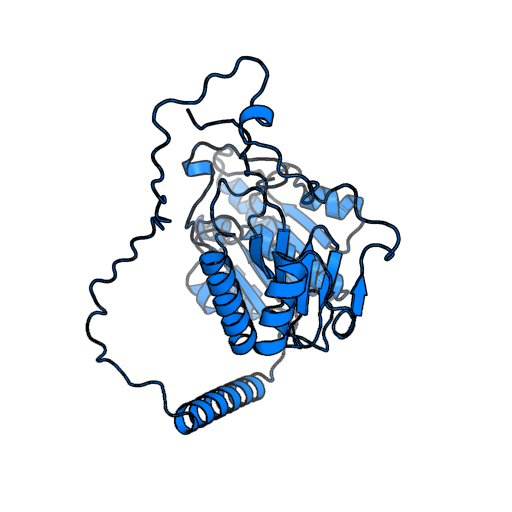
ATOM 2358 O O . ASN A 1 302 ? 7.749 4.422 -17.975 1.00 96.38 302 ASN A O 1
ATOM 2362 N N . ILE A 1 303 ? 8.575 2.755 -16.721 1.00 92.38 303 ILE A N 1
ATOM 2363 C CA . ILE A 1 303 ? 9.963 2.953 -17.144 1.00 92.38 303 ILE A CA 1
ATOM 2364 C C . ILE A 1 303 ? 10.149 2.488 -18.596 1.00 92.38 303 ILE A C 1
ATOM 2366 O O . ILE A 1 303 ? 10.754 3.208 -19.390 1.00 92.38 303 ILE A O 1
ATOM 2370 N N . VAL A 1 304 ? 9.570 1.341 -18.963 1.00 92.50 304 VAL A N 1
ATOM 2371 C CA . VAL A 1 304 ? 9.569 0.810 -20.341 1.00 92.50 304 VAL A CA 1
ATOM 2372 C C . VAL A 1 304 ? 8.945 1.805 -21.316 1.00 92.50 304 VAL A C 1
ATOM 2374 O O . VAL A 1 304 ? 9.520 2.106 -22.365 1.00 92.50 304 VAL A O 1
ATOM 2377 N N . LEU A 1 305 ? 7.794 2.368 -20.938 1.00 95.25 305 LEU A N 1
ATOM 2378 C CA . LEU A 1 305 ? 7.094 3.384 -21.722 1.00 95.25 305 LEU A CA 1
ATOM 2379 C C . LEU A 1 305 ? 7.920 4.665 -21.858 1.00 95.25 305 LEU A C 1
ATOM 2381 O O . LEU A 1 305 ? 7.996 5.246 -22.938 1.00 95.25 305 LEU A O 1
ATOM 2385 N N . ARG A 1 306 ? 8.585 5.095 -20.780 1.00 93.44 306 ARG A N 1
ATOM 2386 C CA . ARG A 1 306 ? 9.434 6.291 -20.796 1.00 93.44 306 ARG A CA 1
ATOM 2387 C C . ARG A 1 306 ? 10.623 6.157 -21.748 1.00 93.44 306 ARG A C 1
ATOM 2389 O O . ARG A 1 306 ? 10.971 7.137 -22.400 1.00 93.44 306 ARG A O 1
ATOM 2396 N N . TYR A 1 307 ? 11.249 4.983 -21.820 1.00 90.69 307 TYR A N 1
ATOM 2397 C CA . TYR A 1 307 ? 12.379 4.734 -22.727 1.00 90.69 307 TYR A CA 1
ATOM 2398 C C . TYR A 1 307 ? 11.957 4.390 -24.165 1.00 90.69 307 TYR A C 1
ATOM 2400 O O . TYR A 1 307 ? 12.809 4.243 -25.053 1.00 90.69 307 TYR A O 1
ATOM 2408 N N . GLY A 1 308 ? 10.647 4.309 -24.418 1.00 91.69 308 GLY A N 1
ATOM 2409 C CA . GLY A 1 308 ? 10.086 4.024 -25.734 1.00 91.69 308 GLY A CA 1
ATOM 2410 C C . GLY A 1 308 ? 10.412 2.615 -26.219 1.00 91.69 308 GLY A C 1
ATOM 2411 O O . GLY A 1 308 ? 10.658 2.435 -27.409 1.00 91.69 308 GLY A O 1
ATOM 2412 N N . TYR A 1 309 ? 10.488 1.644 -25.306 1.00 92.69 309 TYR A N 1
ATOM 2413 C CA . TYR A 1 309 ? 10.685 0.232 -25.655 1.00 92.69 309 TYR A CA 1
ATOM 2414 C C . TYR A 1 309 ? 9.380 -0.468 -26.031 1.00 92.69 309 TYR A C 1
ATOM 2416 O O . TYR A 1 309 ? 9.390 -1.461 -26.747 1.00 92.69 309 TYR A O 1
ATOM 2424 N N . LEU A 1 310 ? 8.256 0.087 -25.579 1.00 94.94 310 LEU A N 1
ATOM 2425 C CA . LEU A 1 310 ? 6.911 -0.360 -25.900 1.00 94.94 310 LEU A CA 1
ATOM 2426 C C . LEU A 1 310 ? 6.080 0.860 -26.330 1.00 94.94 310 LEU A C 1
ATOM 2428 O O . LEU A 1 310 ? 6.119 1.880 -25.629 1.00 94.94 310 LEU A O 1
ATOM 2432 N N . PRO A 1 311 ? 5.339 0.804 -27.453 1.00 97.19 311 PRO A N 1
ATOM 2433 C CA . PRO A 1 311 ? 4.479 1.907 -27.863 1.00 97.19 311 PRO A CA 1
ATOM 2434 C C . PRO A 1 311 ? 3.366 2.160 -26.841 1.00 97.19 311 PRO A C 1
ATOM 2436 O O . PRO A 1 311 ? 2.640 1.246 -26.453 1.00 97.19 311 PRO A O 1
ATOM 2439 N N . LEU A 1 312 ? 3.207 3.421 -26.432 1.00 97.25 312 LEU A N 1
ATOM 2440 C CA . LEU A 1 312 ? 2.197 3.825 -25.450 1.00 97.25 312 LEU A CA 1
ATOM 2441 C C . LEU A 1 312 ? 0.774 3.472 -25.896 1.00 97.25 312 LEU A C 1
ATOM 2443 O O . LEU A 1 312 ? 0.000 2.957 -25.095 1.00 97.25 312 LEU A O 1
ATOM 2447 N N . GLU A 1 313 ? 0.441 3.724 -27.162 1.00 97.81 313 GLU A N 1
ATOM 2448 C CA . GLU A 1 313 ? -0.907 3.477 -27.685 1.00 97.81 313 GLU A CA 1
ATOM 2449 C C . GLU A 1 313 ? -1.307 2.004 -27.594 1.00 97.81 313 GLU A C 1
ATOM 2451 O O . GLU A 1 313 ? -2.447 1.707 -27.250 1.00 97.81 313 GLU A O 1
ATOM 2456 N N . THR A 1 314 ? -0.363 1.078 -27.792 1.00 97.56 314 THR A N 1
ATOM 2457 C CA . THR A 1 314 ? -0.607 -0.360 -27.616 1.00 97.56 314 THR A CA 1
ATOM 2458 C C . THR A 1 314 ? -1.058 -0.680 -26.189 1.00 97.56 314 THR A C 1
ATOM 2460 O O . THR A 1 314 ? -1.961 -1.491 -25.987 1.00 97.56 314 THR A O 1
ATOM 2463 N N . VAL A 1 315 ? -0.463 -0.018 -25.192 1.00 98.38 315 VAL A N 1
ATOM 2464 C CA . VAL A 1 315 ? -0.834 -0.191 -23.782 1.00 98.38 315 VAL A CA 1
ATOM 2465 C C . VAL A 1 315 ? -2.185 0.442 -23.482 1.00 98.38 315 VAL A C 1
ATOM 2467 O O . VAL A 1 315 ? -3.027 -0.191 -22.849 1.00 98.38 315 VAL A O 1
ATOM 2470 N N . LEU A 1 316 ? -2.412 1.677 -23.936 1.00 98.50 316 LEU A N 1
ATOM 2471 C CA . LEU A 1 316 ? -3.681 2.371 -23.712 1.00 98.50 316 LEU A CA 1
ATOM 2472 C C . LEU A 1 316 ? -4.852 1.590 -24.309 1.00 98.50 316 LEU A C 1
ATOM 2474 O O . LEU A 1 316 ? -5.888 1.467 -23.661 1.00 98.50 316 LEU A O 1
ATOM 2478 N N . GLU A 1 317 ? -4.678 1.031 -25.505 1.00 98.31 317 GLU A N 1
ATOM 2479 C CA . GLU A 1 317 ? -5.727 0.264 -26.165 1.00 98.31 317 GLU A CA 1
ATOM 2480 C C . GLU A 1 317 ? -6.052 -1.031 -25.417 1.00 98.31 317 GLU A C 1
ATOM 2482 O O . GLU A 1 317 ? -7.215 -1.277 -25.097 1.00 98.31 317 GLU A O 1
ATOM 2487 N N . ALA A 1 318 ? -5.037 -1.805 -25.025 1.00 98.25 318 ALA A N 1
ATOM 2488 C CA . ALA A 1 318 ? -5.255 -3.017 -24.237 1.00 98.25 318 ALA A CA 1
ATOM 2489 C C . ALA A 1 318 ? -5.948 -2.727 -22.893 1.00 98.25 318 ALA A C 1
ATOM 2491 O O . ALA A 1 318 ? -6.811 -3.485 -22.456 1.00 98.25 318 ALA A O 1
ATOM 2492 N N . LEU A 1 319 ? -5.608 -1.612 -22.238 1.00 98.25 319 LEU A N 1
ATOM 2493 C CA . LEU A 1 319 ? -6.230 -1.215 -20.974 1.00 98.25 319 LEU A CA 1
ATOM 2494 C C . LEU A 1 319 ? -7.680 -0.750 -21.141 1.00 98.25 319 LEU A C 1
ATOM 2496 O O . LEU A 1 319 ? -8.493 -1.007 -20.255 1.00 98.25 319 LEU A O 1
ATOM 2500 N N . ARG A 1 320 ? -8.030 -0.096 -22.257 1.00 97.62 320 ARG A N 1
ATOM 2501 C CA . ARG A 1 320 ? -9.429 0.245 -22.577 1.00 97.62 320 ARG A CA 1
ATOM 2502 C C . ARG A 1 320 ? -10.272 -0.999 -22.842 1.00 97.62 320 ARG A C 1
ATOM 2504 O O . ARG A 1 320 ? -11.446 -1.012 -22.488 1.00 97.62 320 ARG A O 1
ATOM 2511 N N . GLN A 1 321 ? -9.666 -2.022 -23.441 1.00 96.38 321 GLN A N 1
ATOM 2512 C CA . GLN A 1 321 ? -10.310 -3.291 -23.788 1.00 96.38 321 GLN A CA 1
ATOM 2513 C C . GLN A 1 321 ? -10.244 -4.345 -22.673 1.00 96.38 321 GLN A C 1
ATOM 2515 O O . GLN A 1 321 ? -10.717 -5.466 -22.862 1.00 96.38 321 GLN A O 1
ATOM 2520 N N . LYS A 1 322 ? -9.659 -4.019 -21.511 1.00 96.69 322 LYS A N 1
ATOM 2521 C CA . LYS A 1 322 ? -9.552 -4.963 -20.394 1.00 96.69 322 LYS A CA 1
ATOM 2522 C C . LYS A 1 322 ? -10.935 -5.493 -19.991 1.00 96.69 322 LYS A C 1
ATOM 2524 O O . LYS A 1 322 ? -11.940 -4.788 -20.088 1.00 96.69 322 LYS A O 1
ATOM 2529 N N . ARG A 1 323 ? -10.965 -6.688 -19.397 1.00 97.06 323 ARG A N 1
ATOM 2530 C CA . ARG A 1 323 ? -12.182 -7.260 -18.797 1.00 97.06 323 ARG A CA 1
ATOM 2531 C C . ARG A 1 323 ? -12.797 -6.314 -17.757 1.00 97.06 323 ARG A C 1
ATOM 2533 O O . ARG A 1 323 ? -12.079 -5.663 -16.988 1.00 97.06 323 ARG A O 1
ATOM 2540 N N . ASP A 1 324 ? -14.127 -6.289 -17.687 1.00 96.06 324 ASP A N 1
ATOM 2541 C CA . ASP A 1 324 ? -14.883 -5.322 -16.881 1.00 96.06 324 ASP A CA 1
ATOM 2542 C C . ASP A 1 324 ? -14.444 -5.289 -15.417 1.00 96.06 324 ASP A C 1
ATOM 2544 O O . ASP A 1 324 ? -14.126 -4.216 -14.903 1.00 96.06 324 ASP A O 1
ATOM 2548 N N . MET A 1 325 ? -14.355 -6.458 -14.773 1.00 97.50 325 MET A N 1
ATOM 2549 C CA . MET A 1 325 ? -14.017 -6.601 -13.350 1.00 97.50 325 MET A CA 1
ATOM 2550 C C . MET A 1 325 ? -12.527 -6.815 -13.063 1.00 97.50 325 MET A C 1
ATOM 2552 O O . MET A 1 325 ? -12.134 -6.838 -11.904 1.00 97.50 325 MET A O 1
ATOM 2556 N N . LEU A 1 326 ? -11.675 -6.890 -14.090 1.00 98.50 326 LEU A N 1
ATOM 2557 C CA . LEU A 1 326 ? -10.237 -7.047 -13.884 1.00 98.50 326 LEU A CA 1
ATOM 2558 C C . LEU A 1 326 ? -9.615 -5.754 -13.348 1.00 98.50 326 LEU A C 1
ATOM 2560 O O . LEU A 1 326 ? -9.727 -4.694 -13.977 1.00 98.50 326 LEU A O 1
ATOM 2564 N N . HIS A 1 327 ? -8.912 -5.849 -12.223 1.00 98.75 327 HIS A N 1
ATOM 2565 C CA . HIS A 1 327 ? -8.068 -4.781 -11.704 1.00 98.75 327 HIS A CA 1
ATOM 2566 C C . HIS A 1 327 ? -6.680 -4.832 -12.349 1.00 98.75 327 HIS A C 1
ATOM 2568 O O . HIS A 1 327 ? -6.089 -5.899 -12.495 1.00 98.75 327 HIS A O 1
ATOM 2574 N N . VAL A 1 328 ? -6.130 -3.673 -12.705 1.00 98.88 328 VAL A N 1
ATOM 2575 C CA . VAL A 1 328 ? -4.778 -3.559 -13.261 1.00 98.88 328 VAL A CA 1
ATOM 2576 C C . VAL A 1 328 ? -4.004 -2.506 -12.483 1.00 98.88 328 VAL A C 1
ATOM 2578 O O . VAL A 1 328 ? -4.453 -1.369 -12.370 1.00 98.88 328 VAL A O 1
ATOM 2581 N N . VAL A 1 329 ? -2.836 -2.865 -11.958 1.00 98.88 329 VAL A N 1
ATOM 2582 C CA . VAL A 1 329 ? -1.934 -1.949 -11.252 1.00 98.88 329 VAL A CA 1
ATOM 2583 C C . VAL A 1 329 ? -0.673 -1.764 -12.069 1.00 98.88 329 VAL A C 1
ATOM 2585 O O . VAL A 1 329 ? -0.002 -2.728 -12.413 1.00 98.88 329 VAL A O 1
ATOM 2588 N N . ILE A 1 330 ? -0.314 -0.518 -12.332 1.00 98.81 330 ILE A N 1
ATOM 2589 C CA . ILE A 1 330 ? 0.860 -0.149 -13.109 1.00 98.81 330 ILE A CA 1
ATOM 2590 C C . ILE A 1 330 ? 1.806 0.613 -12.198 1.00 98.81 330 ILE A C 1
ATOM 2592 O O . ILE A 1 330 ? 1.412 1.582 -11.541 1.00 98.81 330 ILE A O 1
ATOM 2596 N N . THR A 1 331 ? 3.064 0.188 -12.149 1.00 98.19 331 THR A N 1
ATOM 2597 C CA . THR A 1 331 ? 4.067 0.832 -11.301 1.00 98.19 331 THR A CA 1
ATOM 2598 C C . THR A 1 331 ? 5.201 1.434 -12.124 1.00 98.19 331 THR A C 1
ATOM 2600 O O . THR A 1 331 ? 5.353 1.221 -13.329 1.00 98.19 331 THR A O 1
ATOM 2603 N N . GLY A 1 332 ? 5.996 2.246 -11.439 1.00 95.25 332 GLY A N 1
ATOM 2604 C CA . GLY A 1 332 ? 7.249 2.782 -11.944 1.00 95.25 332 GLY A CA 1
ATOM 2605 C C . GLY A 1 332 ? 7.243 4.297 -12.035 1.00 95.25 332 GLY A C 1
ATOM 2606 O O . GLY A 1 332 ? 6.217 4.970 -11.891 1.00 95.25 332 GLY A O 1
ATOM 2607 N N . ARG A 1 333 ? 8.432 4.865 -12.197 1.00 93.88 333 ARG A N 1
ATOM 2608 C CA . ARG A 1 333 ? 8.629 6.319 -12.155 1.00 93.88 333 ARG A CA 1
ATOM 2609 C C . ARG A 1 333 ? 8.093 6.975 -13.433 1.00 93.88 333 ARG A C 1
ATOM 2611 O O . ARG A 1 333 ? 8.215 6.401 -14.505 1.00 93.88 333 ARG A O 1
ATOM 2618 N N . HIS A 1 334 ? 7.616 8.215 -13.315 1.00 93.81 334 HIS A N 1
ATOM 2619 C CA . HIS A 1 334 ? 7.245 9.080 -14.444 1.00 93.81 334 HIS A CA 1
ATOM 2620 C C . HIS A 1 334 ? 6.178 8.482 -15.379 1.00 93.81 334 HIS A C 1
ATOM 2622 O O . HIS A 1 334 ? 6.408 8.356 -16.579 1.00 93.81 334 HIS A O 1
ATOM 2628 N N . ALA A 1 335 ? 5.012 8.127 -14.829 1.00 96.81 335 ALA A N 1
ATOM 2629 C CA . ALA A 1 335 ? 3.872 7.694 -15.637 1.00 96.81 335 ALA A CA 1
ATOM 2630 C C . ALA A 1 335 ? 3.533 8.722 -16.733 1.00 96.81 335 ALA A C 1
ATOM 2632 O O . ALA A 1 335 ? 3.568 9.934 -16.498 1.00 96.81 335 ALA A O 1
ATOM 2633 N N . ASN A 1 336 ? 3.205 8.232 -17.931 1.00 97.56 336 ASN A N 1
ATOM 2634 C CA . ASN A 1 336 ? 2.794 9.086 -19.041 1.00 97.56 336 ASN A CA 1
ATOM 2635 C C . ASN A 1 336 ? 1.445 9.764 -18.728 1.00 97.56 336 ASN A C 1
ATOM 2637 O O . ASN A 1 336 ? 0.567 9.139 -18.136 1.00 97.56 336 ASN A O 1
ATOM 2641 N N . LYS A 1 337 ? 1.259 11.021 -19.151 1.00 97.50 337 LYS A N 1
ATOM 2642 C CA . LYS A 1 337 ? 0.021 11.784 -18.912 1.00 97.50 337 LYS A CA 1
ATOM 2643 C C . LYS A 1 337 ? -1.226 11.075 -19.440 1.00 97.50 337 LYS A C 1
ATOM 2645 O O . LYS A 1 337 ? -2.201 10.986 -18.709 1.00 97.50 337 LYS A O 1
ATOM 2650 N N . ALA A 1 338 ? -1.168 10.501 -20.641 1.00 97.56 338 ALA A N 1
ATOM 2651 C CA . ALA A 1 338 ? -2.313 9.792 -21.214 1.00 97.56 338 ALA A CA 1
ATOM 2652 C C . ALA A 1 338 ? -2.691 8.545 -20.394 1.00 97.56 338 ALA A C 1
ATOM 2654 O O . ALA A 1 338 ? -3.863 8.203 -20.269 1.00 97.56 338 ALA A O 1
ATOM 2655 N N . LEU A 1 339 ? -1.703 7.888 -19.775 1.00 97.81 339 LEU A N 1
ATOM 2656 C CA . LEU A 1 339 ? -1.950 6.763 -18.875 1.00 97.81 339 LEU A CA 1
ATOM 2657 C C . LEU A 1 339 ? -2.557 7.221 -17.541 1.00 97.81 339 LEU A C 1
ATOM 2659 O O . LEU A 1 339 ? -3.430 6.551 -17.002 1.00 97.81 339 LEU A O 1
ATOM 2663 N N . VAL A 1 340 ? -2.111 8.368 -17.021 1.00 98.00 340 VAL A N 1
ATOM 2664 C CA . VAL A 1 340 ? -2.688 9.007 -15.825 1.00 98.00 340 VAL A CA 1
ATOM 2665 C C . VAL A 1 340 ? -4.142 9.411 -16.068 1.00 98.00 340 VAL A C 1
ATOM 2667 O O . VAL A 1 340 ? -4.972 9.202 -15.193 1.00 98.00 340 VAL A O 1
ATOM 2670 N N . GLU A 1 341 ? -4.453 9.951 -17.245 1.00 98.31 341 GLU A N 1
ATOM 2671 C CA . GLU A 1 341 ? -5.814 10.331 -17.642 1.00 98.31 341 GLU A CA 1
ATOM 2672 C C . GLU A 1 341 ? -6.744 9.121 -17.804 1.00 98.31 341 GLU A C 1
ATOM 2674 O O . GLU A 1 341 ? -7.929 9.216 -17.493 1.00 98.31 341 GLU A O 1
ATOM 2679 N N . LEU A 1 342 ? -6.218 7.981 -18.267 1.00 98.06 342 LEU A N 1
ATOM 2680 C CA . LEU A 1 342 ? -6.977 6.734 -18.390 1.00 98.06 342 LEU A CA 1
ATOM 2681 C C . LEU A 1 342 ? -7.240 6.054 -17.034 1.00 98.06 342 LEU A C 1
ATOM 2683 O O . LEU A 1 342 ? -8.213 5.313 -16.896 1.00 98.06 342 LEU A O 1
ATOM 2687 N N . ALA A 1 343 ? -6.358 6.250 -16.054 1.00 98.38 343 ALA A N 1
ATOM 2688 C CA . ALA A 1 343 ? -6.405 5.546 -14.781 1.00 98.38 343 ALA A CA 1
ATOM 2689 C C . ALA A 1 343 ? -7.548 6.022 -13.871 1.00 98.38 343 ALA A C 1
ATOM 2691 O O . ALA A 1 343 ? -7.863 7.205 -13.780 1.00 98.38 343 ALA A O 1
ATOM 2692 N N . ASP A 1 344 ? -8.119 5.084 -13.119 1.00 98.38 344 ASP A N 1
ATOM 2693 C CA . ASP A 1 344 ? -9.158 5.358 -12.124 1.00 98.38 344 ASP A CA 1
ATOM 2694 C C . ASP A 1 344 ? -8.579 5.891 -10.810 1.00 98.38 344 ASP A C 1
ATOM 2696 O O . ASP A 1 344 ? -9.227 6.654 -10.091 1.00 98.38 344 ASP A O 1
ATOM 2700 N N . LEU A 1 345 ? -7.358 5.466 -10.476 1.00 98.25 345 LEU A N 1
ATOM 2701 C CA . LEU A 1 345 ? -6.647 5.887 -9.278 1.00 98.25 345 LEU A CA 1
ATOM 2702 C C . LEU A 1 345 ? -5.175 6.102 -9.597 1.00 98.25 345 LEU A C 1
ATOM 2704 O O . LEU A 1 345 ? -4.508 5.209 -10.114 1.00 98.25 345 LEU A O 1
ATOM 2708 N N . VAL A 1 346 ? -4.644 7.263 -9.222 1.00 98.44 346 VAL A N 1
ATOM 2709 C CA . VAL A 1 346 ? -3.228 7.588 -9.398 1.00 98.44 346 VAL A CA 1
ATOM 2710 C C . VAL A 1 346 ? -2.646 8.065 -8.078 1.00 98.44 346 VAL A C 1
ATOM 2712 O O . VAL A 1 346 ? -3.127 9.030 -7.488 1.00 98.44 346 VAL A O 1
ATOM 2715 N N . THR A 1 347 ? -1.588 7.397 -7.623 1.00 98.44 347 THR A N 1
ATOM 2716 C CA . THR A 1 347 ? -0.803 7.804 -6.455 1.00 98.44 347 THR A CA 1
ATOM 2717 C C . THR A 1 347 ? 0.605 8.185 -6.889 1.00 98.44 347 THR A C 1
ATOM 2719 O O . THR A 1 347 ? 1.342 7.372 -7.449 1.00 98.44 347 THR A O 1
ATOM 2722 N N . GL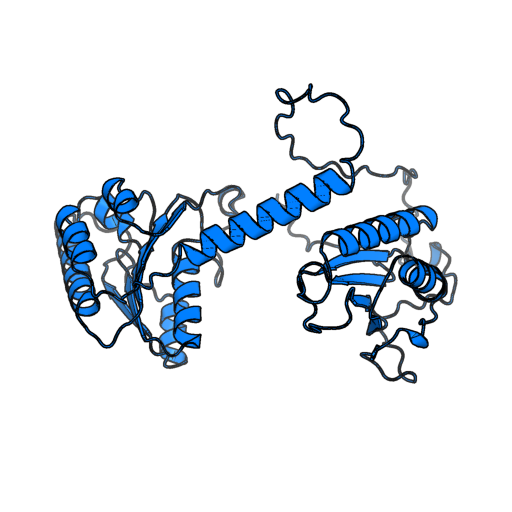U A 1 348 ? 1.007 9.423 -6.599 1.00 97.69 348 GLU A N 1
ATOM 2723 C CA . GLU A 1 348 ? 2.375 9.896 -6.801 1.00 97.69 348 GLU A CA 1
ATOM 2724 C C . GLU A 1 348 ? 3.169 9.811 -5.492 1.00 97.69 348 GLU A C 1
ATOM 2726 O O . GLU A 1 348 ? 2.974 10.590 -4.559 1.00 97.69 348 GLU A O 1
ATOM 2731 N N . MET A 1 349 ? 4.114 8.879 -5.425 1.00 96.81 349 MET A N 1
ATOM 2732 C CA . MET A 1 349 ? 4.993 8.716 -4.274 1.00 96.81 349 MET A CA 1
ATOM 2733 C C . MET A 1 349 ? 6.139 9.718 -4.341 1.00 96.81 349 MET A C 1
ATOM 2735 O O . MET A 1 349 ? 7.116 9.528 -5.075 1.00 96.81 349 MET A O 1
ATOM 2739 N N . LYS A 1 350 ? 6.026 10.794 -3.560 1.00 93.88 350 LYS A N 1
ATOM 2740 C CA . LYS A 1 350 ? 7.056 11.831 -3.437 1.00 93.88 350 LYS A CA 1
ATOM 2741 C C . LYS A 1 350 ? 8.031 11.490 -2.303 1.00 93.88 350 LYS A C 1
ATOM 2743 O O . LYS A 1 350 ? 7.591 11.175 -1.198 1.00 93.88 350 LYS A O 1
ATOM 2748 N N . PRO A 1 351 ? 9.355 11.545 -2.533 1.00 91.00 351 PRO A N 1
ATOM 2749 C CA . PRO A 1 351 ? 10.337 11.274 -1.491 1.00 91.00 351 PRO A CA 1
ATOM 2750 C C . PRO A 1 351 ? 10.458 12.474 -0.542 1.00 91.00 351 PRO A C 1
ATOM 2752 O O . PRO A 1 351 ? 11.317 13.330 -0.743 1.00 91.00 351 PRO A O 1
ATOM 2755 N N . VAL A 1 352 ? 9.627 12.513 0.505 1.00 94.44 352 VAL A N 1
ATOM 2756 C CA . VAL A 1 352 ? 9.754 13.503 1.595 1.00 94.44 352 VAL A CA 1
ATOM 2757 C C . VAL A 1 352 ? 11.093 13.317 2.320 1.00 94.44 352 VAL A C 1
ATOM 2759 O O . VAL A 1 352 ? 11.849 14.265 2.505 1.00 94.44 352 VAL A O 1
ATOM 2762 N N . LYS A 1 353 ? 11.445 12.066 2.639 1.00 90.00 353 LYS A N 1
ATOM 2763 C CA . LYS A 1 353 ? 12.753 11.664 3.174 1.00 90.00 353 LYS A CA 1
ATOM 2764 C C . LYS A 1 353 ? 13.140 10.309 2.584 1.00 90.00 353 LYS A C 1
ATOM 2766 O O . LYS A 1 353 ? 12.271 9.486 2.309 1.00 90.00 353 LYS A O 1
ATOM 2771 N N . HIS A 1 354 ? 14.433 10.075 2.362 1.00 89.94 354 HIS A N 1
ATOM 2772 C CA . HIS A 1 354 ? 14.925 8.785 1.871 1.00 89.94 354 HIS A CA 1
ATOM 2773 C C . HIS A 1 354 ? 16.290 8.454 2.494 1.00 89.94 354 HIS A C 1
ATOM 2775 O O . HIS A 1 354 ? 17.181 9.304 2.424 1.00 89.94 354 HIS A O 1
ATOM 2781 N N . PRO A 1 355 ? 16.491 7.244 3.053 1.00 85.75 355 PRO A N 1
ATOM 2782 C CA . PRO A 1 355 ? 17.709 6.876 3.788 1.00 85.75 355 PRO A CA 1
ATOM 2783 C C . PRO A 1 355 ? 18.978 6.944 2.927 1.00 85.75 355 PRO A C 1
ATOM 2785 O O . PRO A 1 355 ? 20.026 7.368 3.401 1.00 85.75 355 PRO A O 1
ATOM 2788 N N . TYR A 1 356 ? 18.864 6.655 1.628 1.00 84.25 356 TYR A N 1
ATOM 2789 C CA . TYR A 1 356 ? 19.967 6.820 0.672 1.00 84.25 356 TYR A CA 1
ATOM 2790 C C . TYR A 1 356 ? 20.590 8.229 0.669 1.00 84.25 356 TYR A C 1
ATOM 2792 O O . TYR A 1 356 ? 21.802 8.359 0.538 1.00 84.25 356 TYR A O 1
ATOM 2800 N N . LYS A 1 357 ? 19.796 9.297 0.871 1.00 81.50 357 LYS A N 1
ATOM 2801 C CA . LYS A 1 357 ? 20.331 10.673 0.957 1.00 81.50 357 LYS A CA 1
ATOM 2802 C C . LYS A 1 357 ? 21.220 10.884 2.189 1.00 81.50 357 LYS A C 1
ATOM 2804 O O . LYS A 1 357 ? 22.035 11.794 2.190 1.00 81.50 357 LYS A O 1
ATOM 2809 N N . ALA A 1 358 ? 21.070 10.042 3.209 1.00 87.12 358 ALA A N 1
ATOM 2810 C CA . ALA A 1 358 ? 21.909 10.013 4.402 1.00 87.12 358 ALA A CA 1
ATOM 2811 C C . ALA A 1 358 ? 23.063 8.991 4.294 1.00 87.12 358 ALA A C 1
ATOM 2813 O O . ALA A 1 358 ? 23.679 8.660 5.301 1.00 87.12 358 ALA A O 1
ATOM 2814 N N . GLY A 1 359 ? 23.344 8.457 3.097 1.00 89.19 359 GL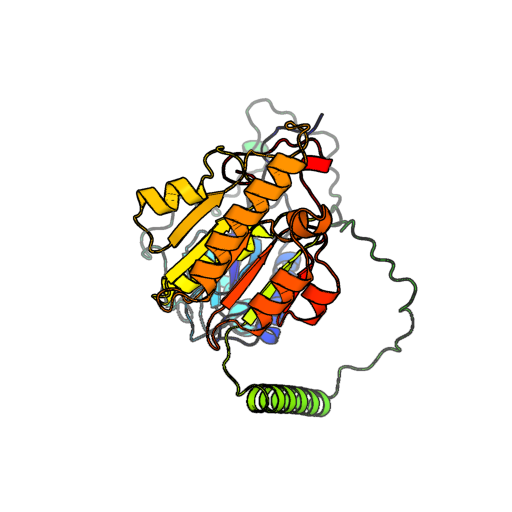Y A N 1
ATOM 2815 C CA . GLY A 1 359 ? 24.423 7.488 2.867 1.00 89.19 359 GLY A CA 1
ATOM 2816 C C . GLY A 1 359 ? 24.111 6.057 3.317 1.00 89.19 359 GLY A C 1
ATOM 2817 O O . GLY A 1 359 ? 24.998 5.206 3.314 1.00 89.19 359 GLY A O 1
ATOM 2818 N N . ILE A 1 360 ? 22.863 5.765 3.696 1.00 90.50 360 ILE A N 1
ATOM 2819 C CA . ILE A 1 360 ? 22.452 4.420 4.110 1.00 90.50 360 ILE A CA 1
ATOM 2820 C C . ILE A 1 360 ? 22.238 3.558 2.859 1.00 90.50 360 ILE A C 1
ATOM 2822 O O . ILE A 1 360 ? 21.443 3.898 1.978 1.00 90.50 360 ILE A O 1
ATOM 2826 N N . ARG A 1 361 ? 22.961 2.435 2.789 1.00 89.12 361 ARG A N 1
ATOM 2827 C CA . ARG A 1 361 ? 22.858 1.446 1.703 1.00 89.12 361 ARG A CA 1
ATOM 2828 C C . ARG A 1 361 ? 21.526 0.689 1.738 1.00 89.12 361 ARG A C 1
ATOM 2830 O O . ARG A 1 361 ? 20.912 0.580 2.793 1.00 89.12 361 ARG A O 1
ATOM 2837 N N . ALA A 1 362 ? 21.144 0.107 0.602 1.00 85.56 362 ALA A N 1
ATOM 2838 C CA . ALA A 1 362 ? 20.006 -0.807 0.508 1.00 85.56 362 ALA A CA 1
ATOM 2839 C C . ALA A 1 362 ? 20.149 -1.997 1.479 1.00 85.56 362 ALA A C 1
ATOM 2841 O O . ALA A 1 362 ? 21.243 -2.548 1.638 1.00 85.56 362 ALA A O 1
ATOM 2842 N N . GLN A 1 363 ? 19.049 -2.390 2.117 1.00 88.12 363 GLN A N 1
ATOM 2843 C CA . GLN A 1 363 ? 18.982 -3.429 3.136 1.00 88.12 363 GLN A CA 1
ATOM 2844 C C . GLN A 1 363 ? 18.001 -4.534 2.733 1.00 88.12 363 GLN A C 1
ATOM 2846 O O . GLN A 1 363 ? 16.923 -4.283 2.185 1.00 88.12 363 GLN A O 1
ATOM 2851 N N . LYS A 1 364 ? 18.375 -5.772 3.068 1.00 88.25 364 LYS A N 1
ATOM 2852 C CA . LYS A 1 364 ? 17.521 -6.951 2.910 1.00 88.25 364 LYS A CA 1
ATOM 2853 C C . LYS A 1 364 ? 16.229 -6.777 3.716 1.00 88.25 364 LYS A C 1
ATOM 2855 O O . LYS A 1 364 ? 16.286 -6.409 4.888 1.00 88.25 364 LYS A O 1
ATOM 2860 N N . GLY A 1 365 ? 15.089 -7.064 3.095 1.00 84.38 365 GLY A N 1
ATOM 2861 C CA . GLY A 1 365 ? 13.754 -6.903 3.675 1.00 84.38 365 GLY A CA 1
ATOM 2862 C C . GLY A 1 365 ? 13.200 -5.477 3.607 1.00 84.38 365 GLY A C 1
ATOM 2863 O O . GLY A 1 365 ? 12.064 -5.251 4.017 1.00 84.38 365 GLY A O 1
ATOM 2864 N N . VAL A 1 366 ? 13.971 -4.513 3.087 1.00 86.38 366 VAL A N 1
ATOM 2865 C CA . VAL A 1 366 ? 13.541 -3.114 2.942 1.00 86.38 366 VAL A CA 1
ATOM 2866 C C . VAL A 1 366 ? 13.558 -2.689 1.475 1.00 86.38 366 VAL A C 1
ATOM 2868 O O . VAL A 1 366 ? 12.544 -2.190 0.974 1.00 86.38 366 VAL A O 1
ATOM 2871 N N . GLU A 1 367 ? 14.680 -2.884 0.782 1.00 82.19 367 GLU A N 1
ATOM 2872 C CA . GLU A 1 367 ? 14.837 -2.583 -0.647 1.00 82.19 367 GLU A CA 1
ATOM 2873 C C . GLU A 1 367 ? 14.745 -3.819 -1.547 1.00 82.19 367 GLU A C 1
ATOM 2875 O O . GLU A 1 367 ? 14.325 -3.666 -2.695 1.00 82.19 367 GLU A O 1
ATOM 2880 N N . PHE A 1 368 ? 15.147 -4.995 -1.047 1.00 78.25 368 PHE A N 1
ATOM 2881 C CA . PHE A 1 368 ? 15.154 -6.270 -1.775 1.00 78.25 368 PHE A CA 1
ATOM 2882 C C . PHE A 1 368 ? 14.988 -7.486 -0.857 1.00 78.25 368 PHE A C 1
ATOM 2884 O O . PHE A 1 368 ? 15.303 -7.368 0.356 1.00 78.25 368 PHE A O 1
#

pLDDT: mean 79.01, std 21.18, range [26.52, 98.88]

Foldseek 3Di:
DPPPDDDDAQAEQKEKEWEQAALADDNVQSVVLVVLLVVLLVVVVLCDSPDNHRYHYYYDHHPPPRHQDRWMAMPPFGWIFGVDGNVNSVVCCVCCSVVVHGPVVGTPDTPDDPVDGDPPRPPPPDPPDPVVVDDPPDDDDPPPDPDDDDPDPPDPPPPPPPPDDPDDDDPDPVNVVVVVVVVVVVVVVVVVVVPDAWAFEEEEAAPAPDFVVVLVVVVVVCLVVVFAEEEQAAQQAPDDDPVNVVCVVVVGNYHYHDQHNHHCVVPPDLPVSLVSLVVSVVVQLVQQPDPRHQEYEHHAVQVCVVVVSDPPVVVLVSLVVGDTRHYYYYYHYDHDPVSVVSGPYYDYRYCPDDVVVVVDDDDPPGND